Protein AF-A0A9E3BMY3-F1 (afdb_monomer_lite)

Radius of gyration: 20.59 Å; chains: 1; bounding box: 52×33×66 Å

Foldseek 3Di:
DDPPLPDPLQQAFEEEEEQWPLQSLQVVLVVLVCLQQQSHHQEYAYEYEFLAPPRPSNVVSVVVLVVLQVVLVVCVVVVRCVGGSNYHYHYLDDPDNYDYLQDDPVPQVAQFLCSSVPLVVCVVPPVVVNVVVCVVAPPCNRRDRCNNPQAQPLVSLLVSLLCCLVDPSQLVSLVVCVVPPNRYAYEYEAECRGRRRVNNVLNVQCCQQAFHPDDVVGDTRHHDDPVRYYYHYDADPDADDDDPDDDDDPDDDDHSVVSVVVVVVSPD

Structure (mmCIF, N/CA/C/O backbone):
data_AF-A0A9E3BMY3-F1
#
_entry.id   AF-A0A9E3BMY3-F1
#
loop_
_atom_site.group_PDB
_atom_site.id
_atom_site.type_symbol
_atom_site.label_atom_id
_atom_site.label_alt_id
_atom_site.label_comp_id
_atom_site.label_asym_id
_atom_site.label_entity_id
_atom_site.label_seq_id
_atom_site.pdbx_PDB_ins_code
_atom_site.Cartn_x
_atom_site.Cartn_y
_atom_site.Cartn_z
_atom_site.occupancy
_atom_site.B_iso_or_equiv
_atom_site.auth_seq_id
_atom_site.auth_comp_id
_atom_site.auth_asym_id
_atom_site.auth_atom_id
_atom_site.pdbx_PDB_model_num
ATOM 1 N N . MET A 1 1 ? -20.830 -14.102 1.713 1.00 40.50 1 MET A N 1
ATOM 2 C CA . MET A 1 1 ? -21.107 -14.049 3.166 1.00 40.50 1 MET A CA 1
ATOM 3 C C . MET A 1 1 ? -21.128 -12.589 3.583 1.00 40.50 1 MET A C 1
ATOM 5 O O . MET A 1 1 ? -20.107 -11.930 3.442 1.00 40.50 1 MET A O 1
ATOM 9 N N . SER A 1 2 ? -22.279 -12.063 4.006 1.00 43.16 2 SER A N 1
ATOM 10 C CA . SER A 1 2 ? -22.363 -10.709 4.568 1.00 43.16 2 SER A CA 1
ATOM 11 C C . SER A 1 2 ? -21.715 -10.730 5.952 1.00 43.16 2 SER A C 1
ATOM 13 O O . SER A 1 2 ? -22.184 -11.442 6.839 1.00 43.16 2 SER A O 1
ATOM 15 N N . ALA A 1 3 ? -20.588 -10.037 6.120 1.00 60.25 3 ALA A N 1
ATOM 16 C CA . ALA A 1 3 ? -19.964 -9.895 7.426 1.00 60.25 3 ALA A CA 1
ATOM 17 C C . ALA A 1 3 ? -20.814 -8.933 8.263 1.00 60.25 3 ALA A C 1
ATOM 19 O O . ALA A 1 3 ? -21.024 -7.786 7.872 1.00 60.25 3 ALA A O 1
ATOM 20 N N . ASN A 1 4 ? -21.305 -9.391 9.415 1.00 71.38 4 ASN A N 1
ATOM 21 C CA . ASN A 1 4 ? -21.992 -8.518 10.357 1.00 71.38 4 ASN A CA 1
ATOM 22 C C . ASN A 1 4 ? -20.964 -7.546 10.967 1.00 71.38 4 ASN A C 1
ATOM 24 O O . ASN A 1 4 ? -20.245 -7.902 11.903 1.00 71.38 4 ASN A O 1
ATOM 28 N N . LEU A 1 5 ? -20.900 -6.324 10.429 1.00 67.75 5 LEU A N 1
ATOM 29 C CA . LEU A 1 5 ? -20.005 -5.242 10.873 1.00 67.75 5 LEU A CA 1
ATOM 30 C C . LEU A 1 5 ? -20.266 -4.800 12.325 1.00 67.75 5 LEU A C 1
ATOM 32 O O . LEU A 1 5 ? -19.460 -4.092 12.925 1.00 67.75 5 LEU A O 1
ATOM 36 N N . LEU A 1 6 ? -21.393 -5.216 12.908 1.00 69.56 6 LEU A N 1
ATOM 37 C CA . LEU A 1 6 ? -21.738 -4.953 14.302 1.00 69.56 6 LEU A CA 1
ATOM 38 C C . LEU A 1 6 ? -21.412 -6.134 15.226 1.00 69.56 6 LEU A C 1
ATOM 40 O O . LEU A 1 6 ? -21.564 -5.997 16.438 1.00 69.56 6 LEU A O 1
ATOM 44 N N . SER A 1 7 ? -20.953 -7.272 14.692 1.00 74.56 7 SER A N 1
ATOM 45 C CA . SER A 1 7 ? -20.548 -8.412 15.521 1.00 74.56 7 SER A CA 1
ATOM 46 C C . SER A 1 7 ? -19.380 -8.050 16.442 1.00 74.56 7 SER A C 1
ATOM 48 O O . SER A 1 7 ? -18.470 -7.310 16.061 1.00 74.56 7 SER A O 1
ATOM 50 N N . ALA A 1 8 ? -19.395 -8.606 17.656 1.00 69.75 8 ALA A N 1
ATOM 51 C CA . ALA A 1 8 ? -18.319 -8.421 18.629 1.00 69.75 8 ALA A CA 1
ATOM 52 C C . ALA A 1 8 ? -16.961 -8.871 18.065 1.00 69.75 8 ALA A C 1
ATOM 54 O O . ALA A 1 8 ? -15.959 -8.199 18.280 1.00 69.75 8 ALA A O 1
ATOM 55 N N . ASP A 1 9 ? -16.960 -9.943 17.267 1.00 74.94 9 ASP A N 1
ATOM 56 C CA . ASP A 1 9 ? -15.768 -10.454 16.592 1.00 74.94 9 ASP A CA 1
ATOM 57 C C . ASP A 1 9 ? -15.179 -9.427 15.610 1.00 74.94 9 ASP A C 1
ATOM 59 O O . ASP A 1 9 ? -13.997 -9.108 15.689 1.00 74.94 9 ASP A O 1
ATOM 63 N N . TYR A 1 10 ? -15.994 -8.813 14.738 1.00 73.38 10 TYR A N 1
ATOM 64 C CA . TYR A 1 10 ? -15.509 -7.766 13.825 1.00 73.38 10 TYR A CA 1
ATOM 65 C C . TYR A 1 10 ? -14.930 -6.559 14.575 1.00 73.38 10 TYR A C 1
ATOM 67 O O . TYR A 1 10 ? -13.905 -6.002 14.176 1.00 73.38 10 TYR A O 1
ATOM 75 N N . ARG A 1 11 ? -15.551 -6.188 15.699 1.00 74.94 11 ARG A N 1
ATOM 76 C CA . ARG A 1 11 ? -15.110 -5.079 16.555 1.00 74.94 11 ARG A CA 1
ATOM 77 C C . ARG A 1 11 ? -13.798 -5.336 17.296 1.00 74.94 11 ARG A C 1
ATOM 79 O O . ARG A 1 11 ? -13.314 -4.404 17.924 1.00 74.94 11 ARG A O 1
ATOM 86 N N . GLN A 1 12 ? -13.226 -6.536 17.210 1.00 81.25 12 GLN A N 1
ATOM 87 C CA . GLN A 1 12 ? -11.910 -6.881 17.763 1.00 81.25 12 GLN A CA 1
ATOM 88 C C . GLN A 1 12 ? -10.845 -7.114 16.679 1.00 81.25 12 GLN A C 1
ATOM 90 O O . GLN A 1 12 ? -9.701 -7.438 16.990 1.00 81.25 12 GLN A O 1
ATOM 95 N N . ARG A 1 13 ? -11.195 -6.951 15.396 1.00 88.00 13 ARG A N 1
ATOM 96 C CA . ARG A 1 13 ? -10.275 -7.202 14.280 1.00 88.00 13 ARG A CA 1
ATOM 97 C C . ARG A 1 13 ? -9.324 -6.042 14.020 1.00 88.00 13 ARG A C 1
ATOM 99 O O . ARG A 1 13 ? -9.659 -4.881 14.253 1.00 88.00 13 ARG A O 1
ATOM 106 N N . THR A 1 14 ? -8.189 -6.382 13.419 1.00 92.94 14 THR A N 1
ATOM 107 C CA . THR A 1 14 ? -7.252 -5.430 12.820 1.00 92.94 14 THR A CA 1
ATOM 108 C C . THR A 1 14 ? -7.369 -5.504 11.303 1.00 92.94 14 THR A C 1
ATOM 110 O O . THR A 1 14 ? -7.261 -6.576 10.707 1.00 92.94 14 THR A O 1
ATOM 113 N N . LEU A 1 15 ? -7.572 -4.363 10.655 1.00 94.81 15 LEU A N 1
ATOM 114 C CA . LEU A 1 15 ? -7.504 -4.239 9.204 1.00 94.81 15 LEU A CA 1
ATOM 115 C C . LEU A 1 15 ? -6.187 -3.572 8.831 1.00 94.81 15 LEU A C 1
ATOM 117 O O . LEU A 1 15 ? -5.939 -2.440 9.228 1.00 94.81 15 LEU A O 1
ATOM 121 N N . VAL A 1 16 ? -5.365 -4.247 8.040 1.00 96.25 16 VAL A N 1
ATOM 122 C CA . VAL A 1 16 ? -4.223 -3.626 7.371 1.00 96.25 16 VAL A CA 1
ATOM 123 C C . VAL A 1 16 ? -4.674 -3.223 5.974 1.00 96.25 16 VAL A C 1
ATOM 125 O O . VAL A 1 16 ? -4.926 -4.080 5.126 1.00 96.25 16 VAL A O 1
ATOM 128 N N . TYR A 1 17 ? -4.808 -1.923 5.745 1.00 97.50 17 TYR A N 1
ATOM 129 C CA . TYR A 1 17 ? -5.240 -1.355 4.477 1.00 97.50 17 TYR A CA 1
ATOM 130 C C . TYR A 1 17 ? -4.035 -0.872 3.668 1.00 97.50 17 TYR A C 1
ATOM 132 O O . TYR A 1 17 ? -3.324 0.042 4.088 1.00 97.50 17 TYR A O 1
ATOM 140 N N . LEU A 1 18 ? -3.823 -1.475 2.500 1.00 97.50 18 LEU A N 1
ATOM 141 C CA . LEU A 1 18 ? -2.758 -1.116 1.567 1.00 97.50 18 LEU A CA 1
ATOM 142 C C . LEU A 1 18 ? -3.344 -0.243 0.452 1.00 97.50 18 LEU A C 1
ATOM 144 O O . LEU A 1 18 ? -4.021 -0.734 -0.455 1.00 97.50 18 LEU A O 1
ATOM 148 N N . ALA A 1 19 ? -3.103 1.062 0.532 1.00 97.06 19 ALA A N 1
ATOM 149 C CA . ALA A 1 19 ? -3.550 2.039 -0.449 1.00 97.06 19 ALA A CA 1
ATOM 150 C C . ALA A 1 19 ? -2.531 2.127 -1.594 1.00 97.06 19 ALA A C 1
ATOM 152 O O . ALA A 1 19 ? -1.474 2.738 -1.451 1.00 97.06 19 ALA A O 1
ATOM 153 N N . LEU A 1 20 ? -2.841 1.505 -2.730 1.00 95.50 20 LEU A N 1
ATOM 154 C CA . LEU A 1 20 ? -1.925 1.369 -3.859 1.00 95.50 20 LEU A CA 1
ATOM 155 C C . LEU A 1 20 ? -2.145 2.495 -4.878 1.00 95.50 20 LEU A C 1
ATOM 157 O O . LEU A 1 20 ? -3.127 2.516 -5.633 1.00 95.50 20 LEU A O 1
ATOM 161 N N . GLY A 1 21 ? -1.207 3.439 -4.892 1.00 93.12 21 GLY A N 1
ATOM 162 C CA . GLY A 1 21 ? -1.241 4.654 -5.692 1.00 93.12 21 GLY A CA 1
ATOM 163 C C . GLY A 1 21 ? -2.373 5.619 -5.321 1.00 93.12 21 GLY A C 1
ATOM 164 O O . GLY A 1 21 ? -3.179 5.383 -4.415 1.00 93.12 21 GLY A O 1
ATOM 165 N N . GLY A 1 22 ? -2.510 6.688 -6.109 1.00 92.56 22 GLY A N 1
ATOM 166 C CA . GLY A 1 22 ? -3.550 7.705 -5.897 1.00 92.56 22 GLY A CA 1
ATOM 167 C C . GLY A 1 22 ? -4.993 7.176 -5.858 1.00 92.56 22 GLY A C 1
ATOM 168 O O . GLY A 1 22 ? -5.820 7.699 -5.116 1.00 92.56 22 GLY A O 1
ATOM 169 N N . SER A 1 23 ? -5.318 6.123 -6.616 1.00 92.69 23 SER A N 1
ATOM 170 C CA . SER A 1 23 ? -6.645 5.489 -6.574 1.00 92.69 23 SER A CA 1
ATOM 171 C C . SER A 1 23 ? -6.915 4.797 -5.235 1.00 92.69 23 SER A C 1
ATOM 173 O O . SER A 1 23 ? -7.993 4.978 -4.670 1.00 92.69 23 SER A O 1
ATOM 175 N N . GLY A 1 24 ? -5.938 4.053 -4.708 1.00 95.00 24 GLY A N 1
ATOM 176 C CA . GLY A 1 24 ? -6.037 3.436 -3.386 1.00 95.00 24 GLY A CA 1
ATOM 177 C C . GLY A 1 24 ? -6.150 4.471 -2.269 1.00 95.00 24 GLY A C 1
ATOM 178 O O . GLY A 1 24 ? -6.962 4.303 -1.357 1.00 95.00 24 GLY A O 1
ATOM 179 N N . ALA A 1 25 ? -5.397 5.572 -2.382 1.00 95.38 25 ALA A N 1
ATOM 180 C CA . ALA A 1 25 ? -5.456 6.697 -1.448 1.00 95.38 25 ALA A CA 1
ATOM 181 C C . ALA A 1 25 ? -6.846 7.359 -1.426 1.00 95.38 25 ALA A C 1
ATOM 183 O O . ALA A 1 25 ? -7.393 7.605 -0.355 1.00 95.38 25 ALA A O 1
ATOM 184 N N . ARG A 1 26 ? -7.475 7.575 -2.591 1.00 94.62 26 ARG A N 1
ATOM 185 C CA . ARG A 1 26 ? -8.856 8.097 -2.666 1.00 94.62 26 ARG A CA 1
ATOM 186 C C . ARG A 1 26 ? -9.880 7.156 -2.031 1.00 94.62 26 ARG A C 1
ATOM 188 O O . ARG A 1 26 ? -10.836 7.627 -1.427 1.00 94.62 26 ARG A O 1
ATOM 195 N N . ALA A 1 27 ? -9.687 5.843 -2.158 1.00 95.00 27 ALA A N 1
ATOM 196 C CA . ALA A 1 27 ? -10.588 4.847 -1.579 1.00 95.00 27 ALA A CA 1
ATOM 197 C C . ALA A 1 27 ? -10.488 4.747 -0.042 1.00 95.00 27 ALA A C 1
ATOM 199 O O . ALA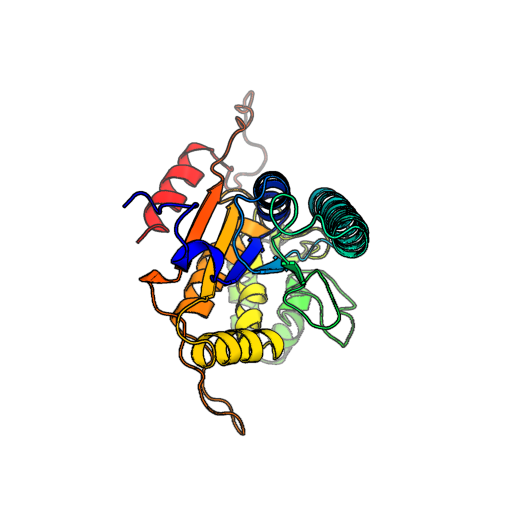 A 1 27 ? -11.412 4.248 0.597 1.00 95.00 27 ALA A O 1
ATOM 200 N N . LEU A 1 28 ? -9.412 5.258 0.567 1.00 96.56 28 LEU A N 1
ATOM 201 C CA . LEU A 1 28 ? -9.247 5.266 2.023 1.00 96.56 28 LEU A CA 1
ATOM 202 C C . LEU A 1 28 ? -10.123 6.324 2.720 1.00 96.56 28 LEU A C 1
ATOM 204 O O . LEU A 1 28 ? -10.589 6.092 3.829 1.00 96.56 28 LEU A O 1
ATOM 208 N N . GLU A 1 29 ? -10.405 7.461 2.083 1.00 95.69 29 GLU A N 1
ATOM 209 C CA . GLU A 1 29 ? -11.251 8.517 2.662 1.00 95.69 29 GLU A CA 1
ATOM 210 C C . GLU A 1 29 ? -12.662 8.031 3.071 1.00 95.69 29 GLU A C 1
ATOM 212 O O . GLU A 1 29 ? -13.030 8.204 4.235 1.00 95.69 29 GLU A O 1
ATOM 217 N N . PRO A 1 30 ? -13.454 7.354 2.211 1.00 95.56 30 PRO A N 1
ATOM 218 C CA . PRO A 1 30 ? -14.745 6.806 2.635 1.00 95.56 30 PRO A CA 1
ATOM 219 C C . PRO A 1 30 ? -14.612 5.720 3.714 1.00 95.56 30 PRO A C 1
ATOM 221 O O . PRO A 1 30 ? -15.488 5.616 4.572 1.00 95.56 30 PRO A O 1
ATOM 224 N N . LEU A 1 31 ? -13.518 4.948 3.731 1.00 96.00 31 LEU A N 1
ATOM 225 C CA . LEU A 1 31 ? -13.249 3.998 4.816 1.00 96.00 31 LEU A CA 1
ATOM 226 C C . LEU A 1 31 ? -13.052 4.725 6.156 1.00 96.00 31 LEU A C 1
ATOM 228 O O . LEU A 1 31 ? -13.610 4.298 7.164 1.00 96.00 31 LEU A O 1
ATOM 232 N N . LEU A 1 32 ? -12.329 5.848 6.174 1.00 97.31 32 LEU A N 1
ATOM 233 C CA . LEU A 1 32 ? -12.164 6.667 7.380 1.00 97.31 32 LEU A CA 1
ATOM 234 C C . LEU A 1 32 ? -13.491 7.264 7.857 1.00 97.31 32 LEU A C 1
ATOM 236 O O . LEU A 1 32 ? -13.737 7.293 9.061 1.00 97.31 32 LEU A O 1
ATOM 240 N N . HIS A 1 33 ? -14.383 7.662 6.946 1.00 96.56 33 HIS A N 1
ATOM 241 C CA . HIS A 1 33 ? -15.735 8.084 7.322 1.00 96.56 33 HIS A CA 1
ATOM 242 C C . HIS A 1 33 ? -16.539 6.945 7.968 1.00 96.56 33 HIS A C 1
ATOM 244 O O . HIS A 1 33 ? -17.197 7.163 8.983 1.00 96.56 33 HIS A O 1
ATOM 250 N N . LEU A 1 34 ? -16.445 5.712 7.457 1.00 95.25 34 LEU A N 1
ATOM 251 C CA . LEU A 1 34 ? -17.068 4.548 8.103 1.00 95.25 34 LEU A CA 1
ATOM 252 C C . LEU A 1 34 ? -16.467 4.273 9.490 1.00 95.25 34 LEU A C 1
ATOM 254 O O . LEU A 1 34 ? -17.204 3.985 10.435 1.00 95.25 34 LEU A O 1
ATOM 258 N N . CYS A 1 35 ? -15.149 4.407 9.647 1.00 95.38 35 CYS A N 1
ATOM 259 C CA . CYS A 1 35 ? -14.488 4.326 10.952 1.00 95.38 35 CYS A CA 1
ATOM 260 C C . CYS A 1 35 ? -15.002 5.406 11.918 1.00 95.38 35 CYS A C 1
ATOM 262 O O . CYS A 1 35 ? -15.309 5.101 13.072 1.00 95.38 35 CYS A O 1
ATOM 264 N N . ALA A 1 36 ? -15.178 6.641 11.439 1.00 95.75 36 ALA A N 1
ATOM 265 C CA . ALA A 1 36 ? -15.694 7.759 12.229 1.00 95.75 36 ALA A CA 1
ATOM 266 C C . ALA A 1 36 ? -17.132 7.504 12.698 1.00 95.75 36 ALA A C 1
ATOM 268 O O . ALA A 1 36 ? -17.462 7.785 13.848 1.00 95.75 36 ALA A O 1
ATOM 269 N N . LEU A 1 37 ? -17.953 6.866 11.859 1.00 94.00 37 LEU A N 1
ATOM 270 C CA . LEU A 1 37 ? -19.306 6.416 12.201 1.00 94.00 37 LEU A CA 1
ATOM 271 C C . LEU A 1 37 ? -19.344 5.235 13.188 1.00 94.00 37 LEU A C 1
ATOM 273 O O . LEU A 1 37 ? -20.425 4.781 13.556 1.00 94.00 37 LEU A O 1
ATOM 277 N N . GLY A 1 38 ? -18.193 4.701 13.605 1.00 91.06 38 GLY A N 1
ATOM 278 C CA . GLY A 1 38 ? -18.145 3.512 14.450 1.00 91.06 38 GLY A CA 1
ATOM 279 C C . GLY A 1 38 ? -18.515 2.239 13.687 1.00 91.06 38 GLY A C 1
ATOM 280 O O . GLY A 1 38 ? -19.039 1.289 14.264 1.00 91.06 38 GLY A O 1
ATOM 281 N N . LEU A 1 39 ? -18.270 2.178 12.382 1.00 91.75 39 LEU A N 1
ATOM 282 C CA . LEU A 1 39 ? -18.468 0.970 11.571 1.00 91.75 39 LEU A CA 1
ATOM 283 C C . LEU A 1 39 ? -17.145 0.290 11.203 1.00 91.75 39 LEU A C 1
ATOM 285 O O . LEU A 1 39 ? -17.155 -0.745 10.546 1.00 91.75 39 LEU A O 1
ATOM 289 N N . GLY A 1 40 ? -16.019 0.855 11.642 1.00 91.62 40 GLY A N 1
ATOM 290 C CA . GLY A 1 40 ? -14.689 0.322 11.385 1.00 91.62 40 GLY A CA 1
ATOM 291 C C . GLY A 1 40 ? -14.265 -0.816 12.326 1.00 91.62 40 GLY A C 1
ATOM 292 O O . GLY A 1 40 ? -14.962 -1.131 13.301 1.00 91.62 40 GLY A O 1
ATOM 293 N N . PRO A 1 41 ? -13.102 -1.427 12.051 1.00 92.56 41 PRO A N 1
ATOM 294 C CA . PRO A 1 41 ? -12.475 -2.442 12.905 1.00 92.56 41 PRO A CA 1
ATOM 295 C C . PRO A 1 41 ? -12.054 -1.861 14.269 1.00 92.56 41 PRO A C 1
ATOM 297 O O . PRO A 1 41 ? -12.223 -0.665 14.522 1.00 92.56 41 PRO A O 1
ATOM 300 N N . ALA A 1 42 ? -11.479 -2.688 15.150 1.00 91.75 42 ALA A N 1
ATOM 301 C CA . ALA A 1 42 ? -10.819 -2.186 16.361 1.00 91.75 42 ALA A CA 1
ATOM 302 C C . ALA A 1 42 ? -9.661 -1.260 15.982 1.00 91.75 42 ALA A C 1
ATOM 304 O O . ALA A 1 42 ? -9.567 -0.130 16.459 1.00 91.75 42 ALA A O 1
ATOM 305 N N . GLN A 1 43 ? -8.829 -1.745 15.058 1.00 93.50 43 GLN A N 1
ATOM 306 C CA . GLN A 1 43 ? -7.647 -1.055 14.580 1.00 93.50 43 GLN A CA 1
ATOM 307 C C . GLN A 1 43 ? -7.582 -1.096 13.051 1.00 93.50 43 GLN A C 1
ATOM 309 O O . GLN A 1 43 ? -7.784 -2.139 12.425 1.00 93.50 43 GLN A O 1
ATOM 314 N N . LEU A 1 44 ? -7.280 0.046 12.448 1.00 96.12 44 LEU A N 1
ATOM 315 C CA . LEU A 1 44 ? -6.980 0.218 11.035 1.00 96.12 44 LEU A CA 1
ATOM 316 C C . LEU A 1 44 ? -5.518 0.653 10.904 1.00 96.12 44 LEU A C 1
ATOM 318 O O . LEU A 1 44 ? -5.150 1.753 11.309 1.00 96.12 44 LEU A O 1
ATOM 322 N N . ARG A 1 45 ? -4.688 -0.206 10.320 1.00 96.00 45 ARG A N 1
ATOM 323 C CA . ARG A 1 45 ? -3.288 0.083 10.003 1.00 96.00 45 ARG A CA 1
ATOM 324 C C . ARG A 1 45 ? -3.193 0.460 8.537 1.00 96.00 45 ARG A C 1
ATOM 326 O O . ARG A 1 45 ? -3.585 -0.332 7.683 1.00 96.00 45 ARG A O 1
ATOM 333 N N . VAL A 1 46 ? -2.701 1.652 8.239 1.00 97.38 46 VAL A N 1
ATOM 334 C CA . VAL A 1 46 ? -2.676 2.187 6.876 1.00 97.38 46 VAL A CA 1
ATOM 335 C C . VAL A 1 46 ? -1.258 2.158 6.326 1.00 97.38 46 VAL A C 1
ATOM 337 O O . VAL A 1 46 ? -0.345 2.705 6.935 1.00 97.38 46 VAL A O 1
ATOM 340 N N . LEU A 1 47 ? -1.090 1.560 5.149 1.00 96.38 47 LEU A N 1
ATOM 341 C CA . LEU A 1 47 ? 0.122 1.671 4.345 1.00 96.38 47 LEU A CA 1
ATOM 342 C C . LEU A 1 47 ? -0.221 2.369 3.033 1.00 96.38 47 LEU A C 1
ATOM 344 O O . LEU A 1 47 ? -0.962 1.813 2.218 1.00 96.38 47 LEU A O 1
ATOM 348 N N . LEU A 1 48 ? 0.315 3.568 2.816 1.00 96.06 48 LEU A N 1
ATOM 349 C CA . LEU A 1 48 ? 0.252 4.210 1.506 1.00 96.06 48 LEU A CA 1
ATOM 350 C C . LEU A 1 48 ? 1.444 3.737 0.672 1.00 96.06 48 LEU A C 1
ATOM 352 O O . LEU A 1 48 ? 2.574 3.737 1.152 1.00 96.06 48 LEU A O 1
ATOM 356 N N . VAL A 1 49 ? 1.190 3.323 -0.566 1.00 94.75 49 VAL A N 1
ATOM 357 C CA . VAL A 1 49 ? 2.222 2.867 -1.502 1.00 94.75 49 VAL A CA 1
ATOM 358 C C . VAL A 1 49 ? 2.165 3.742 -2.741 1.00 94.75 49 VAL A C 1
ATOM 360 O O . VAL A 1 49 ? 1.266 3.580 -3.570 1.00 94.75 49 VAL A O 1
ATOM 363 N N . ASP A 1 50 ? 3.105 4.673 -2.872 1.00 92.00 50 ASP A N 1
ATOM 364 C CA . ASP A 1 50 ? 3.205 5.527 -4.053 1.00 92.00 50 ASP A CA 1
ATOM 365 C C . ASP A 1 50 ? 4.659 5.973 -4.292 1.00 92.00 50 ASP A C 1
ATOM 367 O O . ASP A 1 50 ? 5.287 6.485 -3.366 1.00 92.00 50 ASP A O 1
ATOM 371 N N . PRO A 1 51 ? 5.216 5.781 -5.502 1.00 86.81 51 PRO A N 1
ATOM 372 C CA . PRO A 1 51 ? 6.473 6.415 -5.889 1.00 86.81 51 PRO A CA 1
ATOM 373 C C . PRO A 1 51 ? 6.366 7.945 -6.016 1.00 86.81 51 PRO A C 1
ATOM 375 O O . PRO A 1 51 ? 7.370 8.632 -5.848 1.00 86.81 51 PRO A O 1
ATOM 378 N N . ASP A 1 52 ? 5.173 8.482 -6.304 1.00 84.75 52 ASP A N 1
ATOM 379 C CA . ASP A 1 52 ? 4.945 9.913 -6.514 1.00 84.75 52 ASP A CA 1
ATOM 380 C C . ASP A 1 52 ? 4.708 10.651 -5.189 1.00 84.75 52 ASP A C 1
ATOM 382 O O . ASP A 1 52 ? 3.607 10.651 -4.628 1.00 84.75 52 ASP A O 1
ATOM 386 N N . GLN A 1 53 ? 5.755 11.326 -4.709 1.00 74.88 53 GLN A N 1
ATOM 387 C CA . GLN A 1 53 ? 5.719 12.148 -3.492 1.00 74.88 53 GLN A CA 1
ATOM 388 C C . GLN A 1 53 ? 4.833 13.399 -3.640 1.00 74.88 53 GLN A C 1
ATOM 390 O O . GLN A 1 53 ? 4.366 13.952 -2.644 1.00 74.88 53 GLN A O 1
ATOM 395 N N . GLY A 1 54 ? 4.578 13.843 -4.874 1.00 81.62 54 GLY A N 1
ATOM 396 C CA . GLY A 1 54 ? 3.720 14.981 -5.203 1.00 81.62 54 GLY A CA 1
ATOM 397 C C . GLY A 1 54 ? 2.247 14.613 -5.395 1.00 81.62 54 GLY A C 1
ATOM 398 O O . GLY A 1 54 ? 1.439 15.473 -5.760 1.00 81.62 54 GLY A O 1
ATOM 399 N N . ASN A 1 55 ? 1.862 13.354 -5.161 1.00 87.00 55 ASN A N 1
ATOM 400 C CA . ASN A 1 55 ? 0.508 12.899 -5.431 1.00 87.00 55 ASN A CA 1
ATOM 401 C C . ASN A 1 55 ? -0.525 13.583 -4.516 1.00 87.00 55 ASN A C 1
ATOM 403 O O . ASN A 1 55 ? -0.689 13.246 -3.341 1.00 87.00 55 ASN A O 1
ATOM 407 N N . ALA A 1 56 ? -1.332 14.473 -5.100 1.00 91.81 56 ALA A N 1
ATOM 408 C CA . ALA A 1 56 ? -2.361 15.225 -4.385 1.00 91.81 56 ALA A CA 1
ATOM 409 C C . ALA A 1 56 ? -3.388 14.342 -3.646 1.00 91.81 56 ALA A C 1
ATOM 411 O O . ALA A 1 56 ? -3.950 14.767 -2.634 1.00 91.81 56 ALA A O 1
ATOM 412 N N . ALA A 1 57 ? -3.651 13.116 -4.118 1.00 92.62 57 ALA A N 1
ATOM 413 C CA . ALA A 1 57 ? -4.531 12.180 -3.418 1.00 92.62 57 ALA A CA 1
ATOM 414 C C . ALA A 1 57 ? -3.894 11.647 -2.126 1.00 92.62 57 ALA A C 1
ATOM 416 O O . ALA A 1 57 ? -4.585 11.542 -1.112 1.00 92.62 57 ALA A O 1
ATOM 417 N N . VAL A 1 58 ? -2.588 11.362 -2.151 1.00 92.94 58 VAL A N 1
ATOM 418 C CA . VAL A 1 58 ? -1.808 10.942 -0.977 1.00 92.94 58 VAL A CA 1
ATOM 419 C C . VAL A 1 58 ? -1.741 12.088 0.035 1.00 92.94 58 VAL A C 1
ATOM 421 O O . VAL A 1 58 ? -2.082 11.896 1.202 1.00 92.94 58 VAL A O 1
ATOM 424 N N . THR A 1 59 ? -1.431 13.309 -0.412 1.00 94.38 59 THR A N 1
ATOM 425 C CA . THR A 1 59 ? -1.434 14.504 0.452 1.00 94.38 59 THR A CA 1
ATOM 426 C C . THR A 1 59 ? -2.808 14.755 1.074 1.00 94.38 59 THR A C 1
ATOM 428 O O . THR A 1 59 ? -2.921 15.043 2.267 1.00 94.38 59 THR A O 1
ATOM 431 N N . ARG A 1 60 ? -3.882 14.649 0.278 1.00 95.62 60 ARG A N 1
ATOM 432 C CA . ARG A 1 60 ? -5.255 14.838 0.762 1.00 95.62 60 ARG A CA 1
ATOM 433 C C . ARG A 1 60 ? -5.606 13.815 1.834 1.00 95.62 60 ARG A C 1
ATOM 435 O O . ARG A 1 60 ? -6.070 14.223 2.895 1.00 95.62 60 ARG A O 1
ATOM 442 N N . VAL A 1 61 ? -5.387 12.524 1.584 1.00 96.38 61 VAL A N 1
ATOM 443 C CA . VAL A 1 61 ? -5.757 11.495 2.563 1.00 96.38 61 VAL A CA 1
ATOM 444 C C . VAL A 1 61 ? -4.883 11.552 3.814 1.00 96.38 61 VAL A C 1
ATOM 446 O O . VAL A 1 61 ? -5.382 11.290 4.903 1.00 96.38 61 VAL A O 1
ATOM 449 N N . GLY A 1 62 ? -3.625 11.991 3.688 1.00 95.69 62 GLY A N 1
ATOM 450 C CA . GLY A 1 62 ? -2.768 12.303 4.831 1.00 95.69 62 GLY A CA 1
ATOM 451 C C . GLY A 1 62 ? -3.423 13.309 5.779 1.00 95.69 62 GLY A C 1
ATOM 452 O O . GLY A 1 62 ? -3.575 13.020 6.961 1.00 95.69 62 GLY A O 1
ATOM 453 N N . ARG A 1 63 ? -3.934 14.429 5.249 1.00 96.75 63 ARG A N 1
ATOM 454 C CA . ARG A 1 63 ? -4.668 15.417 6.061 1.00 96.75 63 ARG A CA 1
ATOM 455 C C . ARG A 1 63 ? -5.920 14.831 6.715 1.00 96.75 63 ARG A C 1
ATOM 457 O O . ARG A 1 63 ? -6.202 15.155 7.863 1.00 96.75 63 ARG A O 1
ATOM 464 N N . VAL A 1 64 ? -6.666 13.978 6.008 1.00 97.19 64 VAL A N 1
ATOM 465 C CA . VAL A 1 64 ? -7.867 13.324 6.564 1.00 97.19 64 VAL A CA 1
ATOM 466 C C . VAL A 1 64 ? -7.499 12.369 7.706 1.00 97.19 64 VAL A C 1
ATOM 468 O O . VAL A 1 64 ? -8.195 12.338 8.718 1.00 97.19 64 VAL A O 1
ATOM 471 N N . LEU A 1 65 ? -6.394 11.625 7.587 1.00 97.31 65 LEU A N 1
ATOM 472 C CA . LEU A 1 65 ? -5.873 10.775 8.664 1.00 97.31 65 LEU A CA 1
ATOM 473 C C . LEU A 1 65 ? -5.515 11.597 9.905 1.00 97.31 65 LEU A C 1
ATOM 475 O O . LEU A 1 65 ? -5.910 11.230 11.011 1.00 97.31 65 LEU A O 1
ATOM 479 N N . ASP A 1 66 ? -4.820 12.721 9.720 1.00 97.44 66 ASP A N 1
ATOM 480 C CA . ASP A 1 66 ? -4.429 13.610 10.819 1.00 97.44 66 ASP A CA 1
ATOM 481 C C . ASP A 1 66 ? -5.663 14.203 11.515 1.00 97.44 66 ASP A C 1
ATOM 483 O O . ASP A 1 66 ? -5.770 14.181 12.742 1.00 97.44 66 ASP A O 1
ATOM 487 N N . GLN A 1 67 ? -6.651 14.645 10.733 1.00 97.75 67 GLN A N 1
ATOM 488 C CA . GLN A 1 67 ? -7.932 15.130 11.249 1.00 97.75 67 GLN A CA 1
ATOM 489 C C . GLN A 1 67 ? -8.696 14.046 12.015 1.00 97.75 67 GLN A C 1
ATOM 491 O O . GLN A 1 67 ? -9.210 14.315 13.100 1.00 97.75 67 GLN A O 1
ATOM 496 N N . TYR A 1 68 ? -8.747 12.820 11.488 1.00 97.69 68 TYR A N 1
ATOM 497 C CA . TYR A 1 68 ? -9.389 11.689 12.155 1.00 97.69 68 TYR A CA 1
ATOM 498 C C . TYR A 1 68 ? -8.737 11.400 13.511 1.00 97.69 68 TYR A C 1
ATOM 500 O O . TYR A 1 68 ? -9.437 11.281 14.518 1.00 97.69 68 TYR A O 1
ATOM 508 N N . ARG A 1 69 ? -7.400 11.309 13.553 1.00 96.62 69 ARG A N 1
ATOM 509 C CA . ARG A 1 69 ? -6.637 11.028 14.780 1.00 96.62 69 ARG A CA 1
ATOM 510 C C . ARG A 1 69 ? -6.862 12.116 15.827 1.00 96.62 69 ARG A C 1
ATOM 512 O O . ARG A 1 69 ? -7.218 11.795 16.957 1.00 96.62 69 ARG A O 1
ATOM 519 N N . ALA A 1 70 ? -6.772 13.382 15.425 1.00 97.06 70 ALA A N 1
ATOM 520 C CA . ALA A 1 70 ? -6.979 14.518 16.317 1.00 97.06 70 ALA A CA 1
ATOM 521 C C . ALA A 1 70 ? -8.434 14.641 16.815 1.00 97.06 70 ALA A C 1
ATOM 523 O O . ALA A 1 70 ? -8.679 15.154 17.908 1.00 97.06 70 ALA A O 1
ATOM 524 N N . ALA A 1 71 ? -9.423 14.215 16.024 1.00 95.75 71 ALA A N 1
ATOM 525 C CA . ALA A 1 71 ? -10.816 14.151 16.467 1.00 95.75 71 ALA A CA 1
ATOM 526 C C . ALA A 1 71 ? -11.029 13.013 17.475 1.00 95.75 71 ALA A C 1
ATOM 528 O O . ALA A 1 71 ? -11.648 13.219 18.518 1.00 95.75 71 ALA A O 1
ATOM 529 N N . ARG A 1 72 ? -10.477 11.827 17.188 1.00 95.62 72 ARG A N 1
ATOM 530 C CA . ARG A 1 72 ? -10.543 10.664 18.079 1.00 95.62 72 ARG A CA 1
ATOM 531 C C . ARG A 1 72 ? -9.904 10.945 19.436 1.00 95.62 72 ARG A C 1
ATOM 533 O O . ARG A 1 72 ? -10.492 10.578 20.443 1.00 95.62 72 ARG A O 1
ATOM 540 N N . GLU A 1 73 ? -8.733 11.576 19.458 1.00 94.88 73 GLU A N 1
ATOM 541 C CA . GLU A 1 73 ? -8.022 11.943 20.689 1.00 94.88 73 GLU A CA 1
ATOM 542 C C . GLU A 1 73 ? -8.884 12.845 21.580 1.00 94.88 73 GLU A C 1
ATOM 544 O O . GLU A 1 73 ? -9.210 12.468 22.700 1.00 94.88 73 GLU A O 1
ATOM 549 N N . ARG A 1 74 ? -9.412 13.948 21.033 1.00 94.75 74 ARG A N 1
ATOM 550 C CA . ARG A 1 74 ? -10.311 14.851 21.776 1.00 94.75 74 ARG A CA 1
ATOM 551 C C . ARG A 1 74 ? -11.574 14.160 22.292 1.00 94.75 74 ARG A C 1
ATOM 553 O O . ARG A 1 74 ? -12.054 14.471 23.378 1.00 94.75 74 ARG A O 1
ATOM 560 N N . LEU A 1 75 ? -12.142 13.241 21.509 1.00 92.56 75 LEU A N 1
ATOM 561 C CA . LEU A 1 75 ? -13.298 12.454 21.942 1.00 92.56 75 LEU A CA 1
ATOM 562 C C . LEU A 1 75 ? -12.928 11.440 23.028 1.00 92.56 75 LEU A C 1
ATOM 564 O O . LEU A 1 75 ? -13.760 11.158 23.886 1.00 92.56 75 LEU A O 1
ATOM 568 N N . ALA A 1 76 ? -11.718 10.882 22.997 1.00 89.88 76 ALA A N 1
ATOM 569 C CA . ALA A 1 76 ? -11.233 9.965 24.021 1.00 89.88 76 ALA A CA 1
ATOM 570 C C . ALA A 1 76 ? -11.015 10.698 25.349 1.00 89.88 76 ALA A C 1
ATOM 572 O O . ALA A 1 76 ? -11.488 10.212 26.374 1.00 89.88 76 ALA A O 1
ATOM 573 N N . ASP A 1 77 ? -10.428 11.897 25.310 1.00 91.31 77 ASP A N 1
ATOM 574 C CA . ASP A 1 77 ? -10.254 12.766 26.483 1.00 91.31 77 ASP A CA 1
ATOM 575 C C . ASP A 1 77 ? -11.598 13.151 27.120 1.00 91.31 77 ASP A C 1
ATOM 577 O O . ASP A 1 77 ? -11.720 13.255 28.338 1.00 91.31 77 ASP A O 1
ATOM 581 N N . ALA A 1 78 ? -12.639 13.302 26.297 1.00 90.00 78 ALA A N 1
ATOM 582 C CA . ALA A 1 78 ? -14.010 13.544 26.743 1.00 90.00 78 ALA A CA 1
ATOM 583 C C . ALA A 1 78 ? -14.781 12.264 27.144 1.00 90.00 78 ALA A C 1
ATOM 585 O O . ALA A 1 78 ? -15.962 12.345 27.483 1.00 90.00 78 ALA A O 1
ATOM 586 N N . GLY A 1 79 ? -14.168 11.077 27.065 1.00 85.69 79 GLY A N 1
ATOM 587 C CA . GLY A 1 79 ? -14.806 9.792 27.387 1.00 85.69 79 GLY A CA 1
ATOM 588 C C . GLY A 1 79 ? -15.842 9.294 26.364 1.00 85.69 79 GLY A C 1
ATOM 589 O O . GLY A 1 79 ? -16.626 8.397 26.669 1.00 85.69 79 GLY A O 1
ATOM 590 N N . ALA A 1 80 ? -15.863 9.849 25.148 1.00 82.62 80 ALA A N 1
ATOM 591 C CA . ALA A 1 80 ? -16.892 9.624 24.125 1.00 82.62 80 ALA A CA 1
ATOM 592 C C . ALA A 1 80 ? -16.437 8.784 22.910 1.00 82.62 80 ALA A C 1
ATOM 594 O O . ALA A 1 80 ? -17.250 8.472 22.038 1.00 82.62 80 ALA A O 1
ATOM 595 N N . ALA A 1 81 ? -15.167 8.371 22.837 1.00 75.94 81 ALA A N 1
ATOM 596 C CA . ALA A 1 81 ? -14.616 7.618 21.698 1.00 75.94 81 ALA A CA 1
ATOM 597 C C . ALA A 1 81 ? -15.019 6.124 21.638 1.00 75.94 81 ALA A C 1
ATOM 599 O O . ALA A 1 81 ? -14.419 5.347 20.902 1.00 75.94 81 ALA A O 1
ATOM 600 N N . SER A 1 82 ? -16.009 5.671 22.414 1.00 78.81 82 SER A N 1
ATOM 601 C CA . SER A 1 82 ? -16.436 4.260 22.455 1.00 78.81 82 SER A CA 1
ATOM 602 C C . SER A 1 82 ? -17.462 3.885 21.371 1.00 78.81 82 SER A C 1
ATOM 604 O O . SER A 1 82 ? -17.598 2.707 21.030 1.00 78.81 82 SER A O 1
ATOM 606 N N . SER A 1 83 ? -18.159 4.875 20.800 1.00 84.44 83 SER A N 1
ATOM 607 C CA . SER A 1 83 ? -19.144 4.696 19.722 1.00 84.44 83 SER A CA 1
ATOM 608 C C . SER A 1 83 ? -18.608 5.236 18.393 1.00 84.44 83 SER A C 1
ATOM 610 O O . SER A 1 83 ? -18.115 4.466 17.562 1.00 84.44 83 SER A O 1
ATOM 612 N N . PHE A 1 84 ? -18.645 6.559 18.220 1.00 90.88 84 PHE A N 1
ATOM 613 C CA . PHE A 1 84 ? -18.043 7.257 17.089 1.00 90.88 84 PHE A CA 1
ATOM 614 C C . PHE A 1 84 ? -16.530 7.351 17.267 1.00 90.88 84 PHE A C 1
ATOM 616 O O . PHE A 1 84 ? -16.035 7.416 18.390 1.00 90.88 84 PHE A O 1
ATOM 623 N N . PHE A 1 85 ? -15.794 7.345 16.155 1.00 94.31 85 PHE A N 1
ATOM 624 C CA . PHE A 1 85 ? -14.327 7.398 16.135 1.00 94.31 85 PHE A CA 1
ATOM 625 C C . PHE A 1 85 ? -13.637 6.303 16.971 1.00 94.31 85 PHE A C 1
ATOM 627 O O . PHE A 1 85 ? -12.467 6.437 17.326 1.00 94.31 85 PHE A O 1
ATOM 634 N N . ARG A 1 86 ? -14.317 5.182 17.256 1.00 92.12 86 ARG A N 1
ATOM 635 C CA . ARG A 1 86 ? -13.739 4.115 18.088 1.00 92.12 86 ARG A CA 1
ATOM 636 C C . ARG A 1 86 ? -12.503 3.465 17.479 1.00 92.12 86 ARG A C 1
ATOM 638 O O . ARG A 1 86 ? -11.605 3.049 18.208 1.00 92.12 86 ARG A O 1
ATOM 645 N N . THR A 1 87 ? -12.457 3.379 16.149 1.00 94.94 87 THR A N 1
ATOM 646 C CA . THR A 1 87 ? -11.389 2.686 15.433 1.00 94.94 87 THR A CA 1
ATOM 647 C C . THR A 1 87 ? -10.083 3.424 15.652 1.00 94.94 87 THR A C 1
ATOM 649 O O . THR A 1 87 ? -9.963 4.606 15.325 1.00 94.94 87 THR A O 1
ATOM 652 N N . GLU A 1 88 ? -9.099 2.730 16.201 1.00 95.19 88 GLU A N 1
ATOM 653 C CA . GLU A 1 88 ? -7.736 3.230 16.275 1.00 95.19 88 GLU A CA 1
ATOM 654 C C . GLU A 1 88 ? -7.126 3.210 14.869 1.00 95.19 88 GLU A C 1
ATOM 656 O O . GLU A 1 88 ? -7.123 2.174 14.210 1.00 95.19 88 GLU A O 1
ATOM 661 N N . VAL A 1 89 ? -6.638 4.351 14.381 1.00 96.44 89 VAL A N 1
ATOM 662 C CA . VAL A 1 89 ? -6.042 4.452 13.043 1.00 96.44 89 VAL A CA 1
ATOM 663 C C . VAL A 1 89 ? -4.564 4.772 13.180 1.00 96.44 89 VAL A C 1
ATOM 665 O O . VAL A 1 89 ? -4.211 5.875 13.593 1.00 96.44 89 VAL A O 1
ATOM 668 N N . VAL A 1 90 ? -3.705 3.841 12.777 1.00 95.12 90 VAL A N 1
ATOM 669 C CA . VAL A 1 90 ? -2.243 3.955 12.890 1.00 95.12 90 VAL A CA 1
ATOM 670 C C . VAL A 1 90 ? -1.577 3.764 11.533 1.00 95.12 90 VAL A C 1
ATOM 672 O O . VAL A 1 90 ? -2.155 3.160 10.626 1.00 95.12 90 VAL A O 1
ATOM 675 N N . ASP A 1 91 ? -0.374 4.303 11.376 1.00 95.50 91 ASP A N 1
ATOM 676 C CA . ASP A 1 91 ? 0.439 4.036 10.193 1.00 95.50 91 ASP A CA 1
ATOM 677 C C . ASP A 1 91 ? 1.042 2.625 10.309 1.00 95.50 91 ASP A C 1
ATOM 679 O O . ASP A 1 91 ? 1.286 2.108 11.403 1.00 95.50 91 ASP A O 1
ATOM 683 N N . ALA A 1 92 ? 1.179 1.932 9.180 1.00 92.25 92 ALA A N 1
ATOM 684 C CA . ALA A 1 92 ? 1.719 0.577 9.157 1.00 92.25 92 ALA A CA 1
ATOM 685 C C . ALA A 1 92 ? 3.248 0.557 9.287 1.00 92.25 92 ALA A C 1
ATOM 687 O O . ALA A 1 92 ? 3.785 -0.429 9.795 1.00 92.25 92 ALA A O 1
ATOM 688 N N . LEU A 1 93 ? 3.921 1.619 8.829 1.00 89.81 93 LEU A N 1
ATOM 689 C CA . LEU A 1 93 ? 5.362 1.802 8.992 1.00 89.81 93 LEU A CA 1
ATOM 690 C C . LEU A 1 93 ? 5.638 2.587 10.286 1.00 89.81 93 LEU A C 1
ATOM 692 O O . LEU A 1 93 ? 4.798 3.399 10.677 1.00 89.81 93 LEU A O 1
ATOM 696 N N . PRO A 1 94 ? 6.804 2.390 10.925 1.00 81.50 94 PRO A N 1
ATOM 697 C CA . PRO A 1 94 ? 7.165 3.119 12.142 1.00 81.50 94 PRO A CA 1
ATOM 698 C C . PRO A 1 94 ? 7.375 4.626 11.921 1.00 81.50 94 PRO A C 1
ATOM 700 O O . PRO A 1 94 ? 6.820 5.430 12.662 1.00 81.50 94 PRO A O 1
ATOM 703 N N . ASP A 1 95 ? 8.126 4.996 10.876 1.00 84.88 95 ASP A N 1
ATOM 704 C CA . ASP A 1 95 ? 8.660 6.361 10.710 1.00 84.88 95 ASP A CA 1
ATOM 705 C C . ASP A 1 95 ? 8.101 7.107 9.488 1.00 84.88 95 ASP A C 1
ATOM 707 O O . ASP A 1 95 ? 8.464 8.250 9.214 1.00 84.88 95 ASP A O 1
ATOM 711 N N . SER A 1 96 ? 7.217 6.470 8.719 1.00 87.75 96 SER A N 1
ATOM 712 C CA . SER A 1 96 ? 6.628 7.061 7.517 1.00 87.75 96 SER A CA 1
ATOM 713 C C . SER A 1 96 ? 5.185 6.612 7.317 1.00 87.75 96 SER A C 1
ATOM 715 O O . SER A 1 96 ? 4.752 5.548 7.746 1.00 87.75 96 SER A O 1
ATOM 717 N N . ARG A 1 97 ? 4.415 7.422 6.598 1.00 89.56 97 ARG A N 1
ATOM 718 C CA . ARG A 1 97 ? 3.071 7.053 6.140 1.00 89.56 97 ARG A CA 1
ATOM 719 C C . ARG A 1 97 ? 3.083 6.393 4.762 1.00 89.56 97 ARG A C 1
ATOM 721 O O . ARG A 1 97 ? 2.172 5.631 4.429 1.00 89.56 97 ARG A O 1
ATOM 728 N N . VAL A 1 98 ? 4.088 6.727 3.955 1.00 93.19 98 VAL A N 1
ATOM 729 C CA . VAL A 1 98 ? 4.193 6.338 2.549 1.00 93.19 98 VAL A CA 1
ATOM 730 C C . VAL A 1 98 ? 5.452 5.509 2.367 1.00 93.19 98 VAL A C 1
ATOM 732 O O . VAL A 1 98 ? 6.550 5.954 2.697 1.00 93.19 98 VAL A O 1
ATOM 735 N N . TRP A 1 99 ? 5.290 4.317 1.806 1.00 93.19 99 TRP A N 1
ATOM 736 C CA . TRP A 1 99 ? 6.398 3.570 1.236 1.00 93.19 99 TRP A CA 1
ATOM 737 C C . TRP A 1 99 ? 6.478 3.865 -0.262 1.00 93.19 99 TRP A C 1
ATOM 739 O O . TRP A 1 99 ? 5.485 3.747 -0.988 1.00 93.19 99 TRP A O 1
ATOM 749 N N . SER A 1 100 ? 7.669 4.249 -0.713 1.00 91.62 100 SER A N 1
ATOM 750 C CA . SER A 1 100 ? 7.978 4.424 -2.126 1.00 91.62 100 SER A CA 1
ATOM 751 C C . SER A 1 100 ? 8.883 3.277 -2.576 1.00 91.62 100 SER A C 1
ATOM 753 O O . SER A 1 100 ? 9.959 3.114 -2.013 1.00 91.62 100 SER A O 1
ATOM 755 N N . PRO A 1 101 ? 8.507 2.514 -3.615 1.00 87.94 101 PRO A N 1
ATOM 756 C CA . PRO A 1 101 ? 9.301 1.385 -4.113 1.00 87.94 101 PRO A CA 1
ATOM 757 C C . PRO A 1 101 ? 10.584 1.815 -4.849 1.00 87.94 101 PRO A C 1
ATOM 759 O O . PRO A 1 101 ? 11.389 0.969 -5.230 1.00 87.94 101 PRO A O 1
ATOM 762 N N . ILE A 1 102 ? 10.726 3.114 -5.125 1.00 85.06 102 ILE A N 1
ATOM 763 C CA . ILE A 1 102 ? 11.866 3.715 -5.834 1.00 85.06 102 ILE A CA 1
ATOM 764 C C . ILE A 1 102 ? 12.722 4.582 -4.905 1.00 85.06 102 ILE A C 1
ATOM 766 O O . ILE A 1 102 ? 13.729 5.127 -5.345 1.00 85.06 102 ILE A O 1
ATOM 770 N N . ALA A 1 103 ? 12.290 4.766 -3.654 1.00 76.25 103 ALA A N 1
ATOM 771 C CA . ALA A 1 103 ? 13.126 5.393 -2.650 1.00 76.25 103 ALA A CA 1
ATOM 772 C C . ALA A 1 103 ? 14.156 4.358 -2.198 1.00 76.25 103 ALA A C 1
ATOM 774 O O . ALA A 1 103 ? 13.804 3.226 -1.882 1.00 76.25 103 ALA A O 1
ATOM 775 N N . ASP A 1 104 ? 15.417 4.761 -2.206 1.00 64.12 104 ASP A N 1
ATOM 776 C CA . ASP A 1 104 ? 16.519 4.014 -1.620 1.00 64.12 104 ASP A CA 1
ATOM 777 C C . ASP A 1 104 ? 17.186 4.933 -0.597 1.00 64.12 104 ASP A C 1
ATOM 779 O O . ASP A 1 104 ? 17.241 6.153 -0.809 1.00 64.12 104 ASP A O 1
ATOM 783 N N . ASP A 1 105 ? 17.724 4.359 0.478 1.00 51.44 105 ASP A N 1
ATOM 784 C CA . ASP A 1 105 ? 18.408 5.092 1.556 1.00 51.44 105 ASP A CA 1
ATOM 785 C C . ASP A 1 105 ? 19.602 5.919 1.029 1.00 51.44 105 ASP A C 1
ATOM 787 O O . ASP A 1 105 ? 20.072 6.853 1.679 1.00 51.44 105 ASP A O 1
ATOM 791 N N . GLY A 1 106 ? 20.075 5.598 -0.181 1.00 47.81 106 GLY A N 1
ATOM 792 C CA . GLY A 1 106 ? 21.180 6.255 -0.873 1.00 47.81 106 GLY A CA 1
ATOM 793 C C . GLY A 1 106 ? 20.822 7.425 -1.793 1.00 47.81 106 GLY A C 1
ATOM 794 O O . GLY A 1 106 ? 21.753 7.969 -2.376 1.00 47.81 106 GLY A O 1
ATOM 795 N N . TYR A 1 107 ? 19.546 7.831 -1.919 1.00 49.34 107 TYR A N 1
ATOM 796 C CA . TYR A 1 107 ? 19.083 8.830 -2.904 1.00 49.34 107 TYR A CA 1
ATOM 797 C C . TYR A 1 107 ? 19.359 8.347 -4.338 1.00 49.34 107 TYR A C 1
ATOM 799 O O . TYR A 1 107 ? 20.485 8.424 -4.803 1.00 49.34 107 TYR A O 1
ATOM 807 N N . MET A 1 108 ? 18.357 7.858 -5.078 1.00 59.84 108 MET A N 1
ATOM 808 C CA . MET A 1 108 ? 18.523 7.615 -6.523 1.00 59.84 108 MET A CA 1
ATOM 809 C C . MET A 1 108 ? 18.826 8.963 -7.204 1.00 59.84 108 MET A C 1
ATOM 811 O O . MET A 1 108 ? 17.913 9.785 -7.316 1.00 59.84 108 MET A O 1
ATOM 815 N N . PRO A 1 109 ? 20.073 9.244 -7.637 1.00 60.84 109 PRO A N 1
ATOM 816 C CA . PRO A 1 109 ? 20.414 10.555 -8.187 1.00 60.84 109 PRO A CA 1
ATOM 817 C C . PRO A 1 109 ? 19.807 10.748 -9.584 1.00 60.84 109 PRO A C 1
ATOM 819 O O . PRO A 1 109 ? 19.620 11.880 -10.026 1.00 60.84 109 PRO A O 1
ATOM 822 N N . ASP A 1 110 ? 19.467 9.644 -10.258 1.00 76.38 110 ASP A N 1
ATOM 823 C CA . ASP A 1 110 ? 18.716 9.613 -11.507 1.00 76.38 110 ASP A CA 1
ATOM 824 C C . ASP A 1 110 ? 17.431 8.793 -11.305 1.00 76.38 110 ASP A C 1
ATOM 826 O O . ASP A 1 110 ? 17.467 7.592 -11.039 1.00 76.38 110 ASP A O 1
ATOM 830 N N . THR A 1 111 ? 16.281 9.456 -11.428 1.00 81.12 111 THR A N 1
ATOM 831 C CA . THR A 1 111 ? 14.951 8.855 -11.268 1.00 81.12 111 THR A CA 1
ATOM 832 C C . THR A 1 111 ? 14.467 8.141 -12.529 1.00 81.12 111 THR A C 1
ATOM 834 O O . THR A 1 111 ? 13.333 7.660 -12.561 1.00 81.12 111 THR A O 1
ATOM 837 N N . ARG A 1 112 ? 15.279 8.068 -13.592 1.00 88.75 112 ARG A N 1
ATOM 838 C CA . ARG A 1 112 ? 14.915 7.377 -14.833 1.00 88.75 112 ARG A CA 1
ATOM 839 C C . ARG A 1 112 ? 14.856 5.868 -14.650 1.00 88.75 112 ARG A C 1
ATOM 841 O O . ARG A 1 112 ? 15.687 5.269 -13.969 1.00 88.75 112 ARG A O 1
ATOM 848 N N . PHE A 1 113 ? 13.942 5.227 -15.379 1.00 89.31 113 PHE A N 1
ATOM 849 C CA . PHE A 1 113 ? 13.814 3.770 -15.367 1.00 89.31 113 PHE A CA 1
ATOM 850 C C . PHE A 1 113 ? 15.124 3.041 -15.685 1.00 89.31 113 PHE A C 1
ATOM 852 O O . PHE A 1 113 ? 15.482 2.114 -14.967 1.00 89.31 113 PHE A O 1
ATOM 859 N N . ALA A 1 114 ? 15.851 3.469 -16.721 1.00 88.00 114 ALA A N 1
ATOM 860 C CA . ALA A 1 114 ? 17.120 2.849 -17.101 1.00 88.00 114 ALA A CA 1
ATOM 861 C C . ALA A 1 114 ? 18.175 2.900 -15.981 1.00 88.00 114 ALA A C 1
ATOM 863 O O . ALA A 1 114 ? 18.929 1.943 -15.820 1.00 88.00 114 ALA A O 1
ATOM 864 N N . ALA A 1 115 ? 18.211 3.984 -15.201 1.00 85.94 115 ALA A N 1
ATOM 865 C CA . ALA A 1 115 ? 19.114 4.098 -14.061 1.00 85.94 115 ALA A CA 1
ATOM 866 C C . ALA A 1 115 ? 18.688 3.156 -12.927 1.00 85.94 115 ALA A C 1
ATOM 868 O O . ALA A 1 115 ? 19.510 2.405 -12.421 1.00 85.94 115 ALA A O 1
ATOM 869 N N . GLY A 1 116 ? 17.391 3.107 -12.605 1.00 83.88 116 GLY A N 1
ATOM 870 C CA . GLY A 1 116 ? 16.867 2.265 -11.521 1.00 83.88 116 GLY A CA 1
ATOM 871 C C . GLY A 1 116 ? 16.957 0.747 -11.746 1.00 83.88 116 GLY A C 1
ATOM 872 O O . GLY A 1 116 ? 16.664 -0.015 -10.826 1.00 83.88 116 GLY A O 1
ATOM 873 N N . VAL A 1 117 ? 17.327 0.301 -12.950 1.00 86.44 117 VAL A N 1
ATOM 874 C CA . VAL A 1 117 ? 17.592 -1.114 -13.282 1.00 86.44 117 VAL A CA 1
ATOM 875 C C . VAL A 1 117 ? 19.050 -1.368 -13.661 1.00 86.44 117 VAL A C 1
ATOM 877 O O . VAL A 1 117 ? 19.347 -2.391 -14.275 1.00 86.44 117 VAL A O 1
ATOM 880 N N . ASP A 1 118 ? 19.942 -0.426 -13.352 1.00 84.25 118 ASP A N 1
ATOM 881 C CA . ASP A 1 118 ? 21.378 -0.527 -13.611 1.00 84.25 118 ASP A CA 1
ATOM 882 C C . ASP A 1 118 ? 21.708 -0.825 -15.082 1.00 84.25 118 ASP A C 1
ATOM 884 O O . ASP A 1 118 ? 22.658 -1.540 -15.405 1.00 84.25 118 ASP A O 1
ATOM 888 N N . ARG A 1 119 ? 20.944 -0.245 -16.023 1.00 86.69 119 ARG A N 1
ATOM 889 C CA . ARG A 1 119 ? 21.155 -0.455 -17.468 1.00 86.69 119 ARG A CA 1
ATOM 890 C C . ARG A 1 119 ? 22.588 -0.121 -17.895 1.00 86.69 119 ARG A C 1
ATOM 892 O O . ARG A 1 119 ? 23.090 -0.755 -18.815 1.00 86.69 119 ARG A O 1
ATOM 899 N N . GLN A 1 120 ? 23.245 0.837 -17.239 1.00 82.56 120 GLN A N 1
ATOM 900 C CA . GLN A 1 120 ? 24.643 1.195 -17.517 1.00 82.56 120 GLN A CA 1
ATOM 901 C C . GLN A 1 120 ? 25.623 0.056 -17.200 1.00 82.56 120 GLN A C 1
ATOM 903 O O . GLN A 1 120 ? 26.591 -0.132 -17.928 1.00 82.56 120 GLN A O 1
ATOM 908 N N . VAL A 1 121 ? 25.353 -0.737 -16.159 1.00 85.31 121 VAL A N 1
ATOM 909 C CA . VAL A 1 121 ? 26.179 -1.899 -15.789 1.00 85.31 121 VAL A CA 1
ATOM 910 C C . VAL A 1 121 ? 26.094 -2.980 -16.870 1.00 85.31 121 VAL A C 1
ATOM 912 O O . VAL A 1 121 ? 27.085 -3.631 -17.187 1.00 85.31 121 VAL A O 1
ATOM 915 N N . MET A 1 122 ? 24.934 -3.112 -17.524 1.00 89.25 122 MET A N 1
ATOM 916 C CA . MET A 1 122 ? 24.746 -4.077 -18.612 1.00 89.25 122 MET A CA 1
ATOM 917 C C . MET A 1 122 ? 25.640 -3.789 -19.827 1.00 89.25 122 MET A C 1
ATOM 919 O O . MET A 1 122 ? 26.043 -4.737 -20.488 1.00 89.25 122 MET A O 1
ATOM 923 N N . ASP A 1 123 ? 25.988 -2.528 -20.122 1.00 83.25 123 ASP A N 1
ATOM 924 C CA . ASP A 1 123 ? 26.895 -2.222 -21.245 1.00 83.25 123 ASP A CA 1
ATOM 925 C C . ASP A 1 123 ? 28.317 -2.748 -21.005 1.00 83.25 123 ASP A C 1
ATOM 927 O O . ASP A 1 123 ? 29.009 -3.097 -21.960 1.00 83.25 123 ASP A O 1
ATOM 931 N N . ALA A 1 124 ? 28.749 -2.798 -19.741 1.00 83.94 124 ALA A N 1
ATOM 932 C CA . ALA A 1 124 ? 30.084 -3.244 -19.360 1.00 83.94 124 ALA A CA 1
ATOM 933 C C . ALA A 1 124 ? 30.154 -4.765 -19.157 1.00 83.94 124 ALA A C 1
ATOM 935 O O . ALA A 1 124 ? 31.061 -5.410 -19.681 1.00 83.94 124 ALA A O 1
ATOM 936 N N . ASP A 1 125 ? 29.187 -5.331 -18.429 1.00 89.06 125 ASP A N 1
ATOM 937 C CA . ASP A 1 125 ? 29.287 -6.699 -17.905 1.00 89.06 125 ASP A CA 1
ATOM 938 C C . ASP A 1 125 ? 28.434 -7.725 -18.672 1.00 89.06 125 ASP A C 1
ATOM 940 O O . ASP A 1 125 ? 28.700 -8.926 -18.596 1.00 89.06 125 ASP A O 1
ATOM 944 N N . ALA A 1 126 ? 27.395 -7.287 -19.397 1.00 91.06 126 ALA A N 1
ATOM 945 C CA . ALA A 1 126 ? 26.445 -8.175 -20.080 1.00 91.06 126 ALA A CA 1
ATOM 946 C C . ALA A 1 126 ? 25.785 -7.503 -21.308 1.00 91.06 126 ALA A C 1
ATOM 948 O O . ALA A 1 126 ? 24.570 -7.254 -21.307 1.00 91.06 126 ALA A O 1
ATOM 949 N N . PRO A 1 127 ? 26.552 -7.198 -22.371 1.00 89.81 127 PRO A N 1
ATOM 950 C CA . PRO A 1 127 ? 26.077 -6.377 -23.485 1.00 89.81 127 PRO A CA 1
ATOM 951 C C . PRO A 1 127 ? 24.883 -6.995 -24.228 1.00 89.81 127 PRO A C 1
ATOM 953 O O . PRO A 1 127 ? 23.982 -6.274 -24.661 1.00 89.81 127 PRO A O 1
ATOM 956 N N . GLU A 1 128 ? 24.797 -8.324 -24.325 1.00 92.94 128 GLU A N 1
ATOM 957 C CA . GLU A 1 128 ? 23.655 -9.016 -24.935 1.00 92.94 128 GLU A CA 1
ATOM 958 C C . GLU A 1 128 ? 22.357 -8.786 -24.147 1.00 92.94 128 GLU A C 1
ATOM 960 O O . GLU A 1 128 ? 21.285 -8.618 -24.739 1.00 92.94 128 GLU A O 1
ATOM 965 N N . LEU A 1 129 ? 22.445 -8.729 -22.812 1.00 90.88 129 LEU A N 1
ATOM 966 C CA . LEU A 1 129 ? 21.311 -8.399 -21.949 1.00 90.88 129 LEU A CA 1
ATOM 967 C C . LEU A 1 129 ? 20.897 -6.935 -22.131 1.00 90.88 129 LEU A C 1
ATOM 969 O O . LEU A 1 129 ? 19.700 -6.647 -22.183 1.00 90.88 129 LEU A O 1
ATOM 973 N N . GLY A 1 130 ? 21.868 -6.031 -22.295 1.00 91.50 130 GLY A N 1
ATOM 974 C CA . GLY A 1 130 ? 21.624 -4.623 -22.618 1.00 91.50 130 GLY A CA 1
ATOM 975 C C . GLY A 1 130 ? 20.855 -4.450 -23.932 1.00 91.50 130 GLY A C 1
ATOM 976 O O . GLY A 1 130 ? 19.858 -3.725 -23.976 1.00 91.50 130 GLY A O 1
ATOM 977 N N . VAL A 1 131 ? 21.243 -5.185 -24.982 1.00 92.62 131 VAL A N 1
ATOM 978 C CA . VAL A 1 131 ? 20.530 -5.192 -26.273 1.00 92.62 131 VAL A CA 1
ATOM 979 C C . VAL A 1 131 ? 19.107 -5.725 -26.115 1.00 92.62 131 VAL A C 1
ATOM 981 O O . VAL A 1 131 ? 18.160 -5.098 -26.593 1.00 92.62 131 VAL A O 1
ATOM 984 N N . LEU A 1 132 ? 18.923 -6.852 -25.420 1.00 92.12 132 LEU A N 1
ATOM 985 C CA . LEU A 1 132 ? 17.589 -7.405 -25.171 1.00 92.12 132 LEU A CA 1
ATOM 986 C C . LEU A 1 132 ? 16.706 -6.419 -24.393 1.00 92.12 132 LEU A C 1
ATOM 988 O O . LEU A 1 132 ? 15.541 -6.220 -24.744 1.00 92.12 132 LEU A O 1
ATOM 992 N N . PHE A 1 133 ? 17.253 -5.772 -23.363 1.00 91.62 133 PHE A N 1
ATOM 993 C CA . PHE A 1 133 ? 16.542 -4.758 -22.592 1.00 91.62 133 PHE A CA 1
ATOM 994 C C . PHE A 1 133 ? 16.094 -3.587 -23.473 1.00 91.62 133 PHE A C 1
ATOM 996 O O . PHE A 1 133 ? 14.938 -3.159 -23.379 1.00 91.62 133 PHE A O 1
ATOM 1003 N N . ASP A 1 134 ? 16.975 -3.097 -24.347 1.00 91.62 134 ASP A N 1
ATOM 1004 C CA . ASP A 1 134 ? 16.681 -1.982 -25.247 1.00 91.62 134 ASP A CA 1
ATOM 1005 C C . ASP A 1 134 ? 15.642 -2.339 -26.316 1.00 91.62 134 ASP A C 1
ATOM 1007 O O . ASP A 1 134 ? 14.862 -1.472 -26.724 1.00 91.62 134 ASP A O 1
ATOM 1011 N N . LEU A 1 135 ? 15.600 -3.601 -26.747 1.00 91.62 135 LEU A N 1
ATOM 1012 C CA . LEU A 1 135 ? 14.579 -4.114 -27.662 1.00 91.62 135 LEU A CA 1
ATOM 1013 C C . LEU A 1 135 ? 13.204 -4.213 -26.987 1.00 91.62 135 LEU A C 1
ATOM 1015 O O . LEU A 1 135 ? 12.196 -3.842 -27.586 1.00 91.62 135 LEU A O 1
ATOM 1019 N N . LEU A 1 136 ? 13.151 -4.689 -25.739 1.00 89.88 136 LEU A N 1
ATOM 1020 C CA . LEU A 1 136 ? 11.894 -4.878 -25.002 1.00 89.88 136 LEU A CA 1
ATOM 1021 C C . LEU A 1 136 ? 11.310 -3.568 -24.460 1.00 89.88 136 LEU A C 1
ATOM 1023 O O . LEU A 1 136 ? 10.094 -3.442 -24.309 1.00 89.88 136 LEU A O 1
ATOM 1027 N N . ASN A 1 137 ? 12.158 -2.584 -24.166 1.00 88.75 137 ASN A N 1
ATOM 1028 C CA . ASN A 1 137 ? 11.748 -1.325 -23.557 1.00 88.75 137 ASN A CA 1
ATOM 1029 C C . ASN A 1 137 ? 12.062 -0.175 -24.496 1.00 88.75 137 ASN A C 1
ATOM 1031 O O . ASN A 1 137 ? 13.212 0.227 -24.593 1.00 88.75 137 ASN A O 1
ATOM 1035 N N . SER A 1 138 ? 11.052 0.407 -25.146 1.00 89.56 138 SER A N 1
ATOM 1036 C CA . SER A 1 138 ? 11.252 1.585 -26.008 1.00 89.56 138 SER A CA 1
ATOM 1037 C C . SER A 1 138 ? 12.002 2.718 -25.290 1.00 89.56 138 SER A C 1
ATOM 1039 O O . SER A 1 138 ? 11.871 2.879 -24.075 1.00 89.56 138 SER A O 1
ATOM 1041 N N . ARG A 1 139 ? 12.716 3.568 -26.040 1.00 88.62 139 ARG A N 1
ATOM 1042 C CA . ARG A 1 139 ? 13.443 4.726 -25.486 1.00 88.62 139 ARG A CA 1
ATOM 1043 C C . ARG A 1 139 ? 12.579 5.574 -24.547 1.00 88.62 139 ARG A C 1
ATOM 1045 O O . ARG A 1 139 ? 13.010 5.889 -23.445 1.00 88.62 139 ARG A O 1
ATOM 1052 N N . ARG A 1 140 ? 11.328 5.840 -24.946 1.00 88.44 140 ARG A N 1
ATOM 1053 C CA . ARG A 1 140 ? 10.343 6.563 -24.129 1.00 88.44 140 ARG A CA 1
ATOM 1054 C C . ARG A 1 140 ? 10.153 5.932 -22.751 1.00 88.44 140 ARG A C 1
ATOM 1056 O O . ARG A 1 140 ? 10.019 6.674 -21.794 1.00 88.44 140 ARG A O 1
ATOM 1063 N N . VAL A 1 141 ? 10.110 4.598 -22.665 1.00 87.38 141 VAL A N 1
ATOM 1064 C CA . VAL A 1 141 ? 9.956 3.845 -21.406 1.00 87.38 141 VAL A CA 1
ATOM 1065 C C . VAL A 1 141 ? 11.240 3.890 -20.575 1.00 87.38 141 VAL A C 1
ATOM 1067 O O . VAL A 1 141 ? 11.178 4.107 -19.370 1.00 87.38 141 VAL A O 1
ATOM 1070 N N . ARG A 1 142 ? 12.406 3.743 -21.214 1.00 90.12 142 ARG A N 1
ATOM 1071 C CA . ARG A 1 142 ? 13.722 3.793 -20.549 1.00 90.12 142 ARG A CA 1
ATOM 1072 C C . ARG A 1 142 ? 14.016 5.150 -19.902 1.00 90.12 142 ARG A C 1
ATOM 1074 O O . ARG A 1 142 ? 14.592 5.199 -18.820 1.00 90.12 142 ARG A O 1
ATOM 1081 N N . GLU A 1 143 ? 13.599 6.233 -20.550 1.00 89.44 143 GLU A N 1
ATOM 1082 C CA . GLU A 1 143 ? 13.796 7.614 -20.089 1.00 89.44 143 GLU A CA 1
ATOM 1083 C C . GLU A 1 143 ? 12.669 8.114 -19.161 1.00 89.44 143 GLU A C 1
ATOM 1085 O O . GLU A 1 143 ? 12.672 9.282 -18.776 1.00 89.44 143 GLU A O 1
ATOM 1090 N N . MET A 1 144 ? 11.696 7.266 -18.794 1.00 87.44 144 MET A N 1
ATOM 1091 C CA . MET A 1 144 ? 10.606 7.666 -17.895 1.00 87.44 144 MET A CA 1
ATOM 1092 C C . MET A 1 144 ? 11.135 8.067 -16.523 1.00 87.44 144 MET A C 1
ATOM 1094 O O . MET A 1 144 ? 11.802 7.270 -15.869 1.00 87.44 144 MET A O 1
ATOM 1098 N N . ASP A 1 145 ? 10.741 9.254 -16.070 1.00 87.81 145 ASP A N 1
ATOM 1099 C CA . ASP A 1 145 ? 10.935 9.716 -14.698 1.00 87.81 145 ASP A CA 1
ATOM 1100 C C . ASP A 1 145 ? 9.972 8.993 -13.744 1.00 87.81 145 ASP A C 1
ATOM 1102 O O . ASP A 1 145 ? 8.753 9.200 -13.783 1.00 87.81 145 ASP A O 1
ATOM 1106 N N . LEU A 1 146 ? 10.528 8.129 -12.895 1.00 87.06 146 LEU A N 1
ATOM 1107 C CA . LEU A 1 146 ? 9.784 7.308 -11.946 1.00 87.06 146 LEU A CA 1
ATOM 1108 C C . LEU A 1 146 ? 9.244 8.112 -10.758 1.00 87.06 146 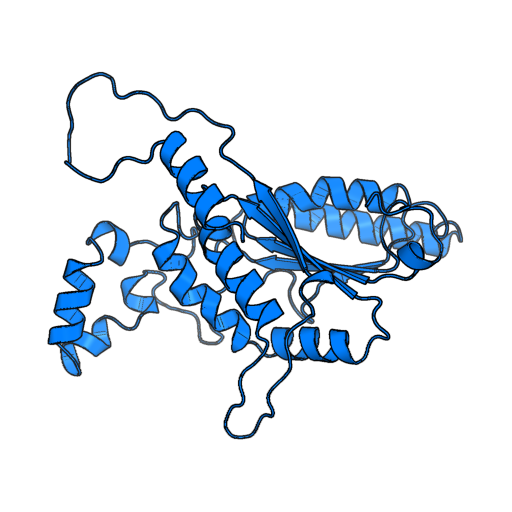LEU A C 1
ATOM 1110 O O . LEU A 1 146 ? 8.260 7.678 -10.154 1.00 87.06 146 LEU A O 1
ATOM 1114 N N . ALA A 1 147 ? 9.822 9.279 -10.442 1.00 83.75 147 ALA A N 1
ATOM 1115 C CA . ALA A 1 147 ? 9.368 10.129 -9.335 1.00 83.75 147 ALA A CA 1
ATOM 1116 C C . ALA A 1 147 ? 7.967 10.700 -9.573 1.00 83.75 147 ALA A C 1
ATOM 1118 O O . ALA A 1 147 ? 7.264 11.053 -8.636 1.00 83.75 147 ALA A O 1
ATOM 1119 N N . MET A 1 148 ? 7.526 10.726 -10.828 1.00 80.50 148 MET A N 1
ATOM 1120 C CA . MET A 1 148 ? 6.168 11.104 -11.210 1.00 80.50 148 MET A CA 1
ATOM 1121 C C . MET A 1 148 ? 5.233 9.889 -11.367 1.00 80.50 148 MET A C 1
ATOM 1123 O O . MET A 1 148 ? 4.201 9.962 -12.050 1.00 80.50 148 MET A O 1
ATOM 1127 N N . GLY A 1 149 ? 5.636 8.754 -10.794 1.00 81.88 149 GLY A N 1
ATOM 1128 C CA . GLY A 1 149 ? 4.988 7.454 -10.879 1.00 81.88 149 GLY A CA 1
ATOM 1129 C C . GLY A 1 149 ? 5.130 6.753 -12.228 1.00 81.88 149 GLY A C 1
ATOM 1130 O O . GLY A 1 149 ? 5.666 7.273 -13.201 1.00 81.88 149 GLY A O 1
ATOM 1131 N N . PHE A 1 150 ? 4.593 5.534 -12.321 1.00 81.50 150 PHE A N 1
ATOM 1132 C CA . PHE A 1 150 ? 4.787 4.687 -13.512 1.00 81.50 150 PHE A CA 1
ATOM 1133 C C . PHE A 1 150 ? 3.885 5.044 -14.707 1.00 81.50 150 PHE A C 1
ATOM 1135 O O . PHE A 1 150 ? 3.879 4.320 -15.696 1.00 81.50 150 PHE A O 1
ATOM 1142 N N . ARG A 1 151 ? 3.074 6.112 -14.611 1.00 78.31 151 ARG A N 1
ATOM 1143 C CA . ARG A 1 151 ? 2.309 6.764 -15.703 1.00 78.31 151 ARG A CA 1
ATOM 1144 C C . ARG A 1 151 ? 1.746 5.835 -16.802 1.00 78.31 151 ARG A C 1
ATOM 1146 O O . ARG A 1 151 ? 1.922 6.081 -17.992 1.00 78.31 151 ARG A O 1
ATOM 1153 N N . GLY A 1 152 ? 1.040 4.773 -16.409 1.00 72.50 152 GLY A N 1
ATOM 1154 C CA . GLY A 1 152 ? 0.378 3.860 -17.352 1.00 72.50 152 GLY A CA 1
ATOM 1155 C C . GLY A 1 152 ? 1.286 2.796 -17.978 1.00 72.50 152 GLY A C 1
ATOM 1156 O O . GLY A 1 152 ? 0.879 2.154 -18.942 1.00 72.50 152 GLY A O 1
ATOM 1157 N N . VAL A 1 153 ? 2.479 2.569 -17.422 1.00 82.31 153 VAL A N 1
ATOM 1158 C CA . VAL A 1 153 ? 3.374 1.456 -17.771 1.00 82.31 153 VAL A CA 1
ATOM 1159 C C . VAL A 1 153 ? 3.561 0.555 -16.540 1.00 82.31 153 VAL A C 1
ATOM 1161 O O . VAL A 1 153 ? 4.560 0.664 -15.829 1.00 82.31 153 VAL A O 1
ATOM 1164 N N . PRO A 1 154 ? 2.592 -0.332 -16.233 1.00 84.19 154 PRO A N 1
ATOM 1165 C CA . PRO A 1 154 ? 2.642 -1.149 -15.021 1.00 84.19 154 PRO A CA 1
ATOM 1166 C C . PRO A 1 154 ? 3.858 -2.081 -14.954 1.00 84.19 154 PRO A C 1
ATOM 1168 O O . PRO A 1 154 ? 4.367 -2.329 -13.866 1.00 84.19 154 PRO A O 1
ATOM 1171 N N . SER A 1 155 ? 4.350 -2.559 -16.104 1.00 83.94 155 SER A N 1
ATOM 1172 C CA . SER A 1 155 ? 5.507 -3.462 -16.190 1.00 83.94 155 SER A CA 1
ATOM 1173 C C . SER A 1 155 ? 6.768 -2.872 -15.558 1.00 83.94 155 SER A C 1
ATOM 1175 O O . SER A 1 155 ? 7.465 -3.583 -14.840 1.00 83.94 155 SER A O 1
ATOM 1177 N N . VAL A 1 156 ? 7.016 -1.572 -15.754 1.00 86.88 156 VAL A N 1
ATOM 1178 C CA . VAL A 1 156 ? 8.112 -0.836 -15.101 1.00 86.88 156 VAL A CA 1
ATOM 1179 C C . VAL A 1 156 ? 7.938 -0.871 -13.587 1.00 86.88 156 VAL A C 1
ATOM 1181 O O . VAL A 1 156 ? 8.854 -1.230 -12.854 1.00 86.88 156 VAL A O 1
ATOM 1184 N N . GLY A 1 157 ? 6.733 -0.559 -13.111 1.00 87.19 157 GLY A N 1
ATOM 1185 C CA . GLY A 1 157 ? 6.450 -0.514 -11.683 1.00 87.19 157 GLY A CA 1
ATOM 1186 C C . GLY A 1 157 ? 6.568 -1.860 -10.979 1.00 87.19 157 GLY A C 1
ATOM 1187 O O . GLY A 1 157 ? 7.001 -1.917 -9.831 1.00 87.19 157 GLY A O 1
ATOM 1188 N N . THR A 1 158 ? 6.208 -2.951 -11.657 1.00 87.56 158 THR A N 1
ATOM 1189 C CA . THR A 1 158 ? 6.299 -4.308 -11.106 1.00 87.56 158 THR A CA 1
ATOM 1190 C C . THR A 1 158 ? 7.733 -4.679 -10.724 1.00 87.56 158 THR A C 1
ATOM 1192 O O . THR A 1 158 ? 7.911 -5.377 -9.726 1.00 87.56 158 THR A O 1
ATOM 1195 N N . VAL A 1 159 ? 8.741 -4.181 -11.452 1.00 88.19 159 VAL A N 1
ATOM 1196 C CA . VAL A 1 159 ? 10.162 -4.402 -11.129 1.00 88.19 159 VAL A CA 1
ATOM 1197 C C . VAL A 1 159 ? 10.477 -3.884 -9.724 1.00 88.19 159 VAL A C 1
ATOM 1199 O O . VAL A 1 159 ? 10.950 -4.643 -8.882 1.00 88.19 159 VAL A O 1
ATOM 1202 N N . PHE A 1 160 ? 10.129 -2.629 -9.442 1.00 89.12 160 PHE A N 1
ATOM 1203 C CA . PHE A 1 160 ? 10.415 -1.984 -8.157 1.00 89.12 160 PHE A CA 1
ATOM 1204 C C . PHE A 1 160 ? 9.509 -2.483 -7.029 1.00 89.12 160 PHE A C 1
ATOM 1206 O O . PHE A 1 160 ? 9.961 -2.673 -5.906 1.00 89.12 160 PHE A O 1
ATOM 1213 N N . MET A 1 161 ? 8.238 -2.774 -7.316 1.00 90.81 161 MET A N 1
ATOM 1214 C CA . MET A 1 161 ? 7.294 -3.269 -6.305 1.00 90.81 161 MET A CA 1
ATOM 1215 C C . MET A 1 161 ? 7.703 -4.622 -5.708 1.00 90.81 161 MET A C 1
ATOM 1217 O O . MET A 1 161 ? 7.296 -4.934 -4.589 1.00 90.81 161 MET A O 1
ATOM 1221 N N . ASN A 1 162 ? 8.506 -5.430 -6.414 1.00 88.56 162 ASN A N 1
ATOM 1222 C CA . ASN A 1 162 ? 9.014 -6.695 -5.871 1.00 88.56 162 ASN A CA 1
ATOM 1223 C C . ASN A 1 162 ? 9.920 -6.495 -4.647 1.00 88.56 162 ASN A C 1
ATOM 1225 O O . ASN A 1 162 ? 9.940 -7.379 -3.786 1.00 88.56 162 ASN A O 1
ATOM 1229 N N . ARG A 1 163 ? 10.558 -5.318 -4.517 1.00 89.19 163 ARG A N 1
ATOM 1230 C CA . ARG A 1 163 ? 11.369 -4.937 -3.350 1.00 89.19 163 ARG A CA 1
ATOM 1231 C C . ARG A 1 163 ? 10.579 -4.964 -2.045 1.00 89.19 163 ARG A C 1
ATOM 1233 O O . ARG A 1 163 ? 11.169 -5.140 -0.993 1.00 89.19 163 ARG A O 1
ATOM 1240 N N . LEU A 1 164 ? 9.241 -4.907 -2.090 1.00 91.25 164 LEU A N 1
ATOM 1241 C CA . LEU A 1 164 ? 8.381 -5.000 -0.902 1.00 91.25 164 LEU A CA 1
ATOM 1242 C C . LEU A 1 164 ? 8.723 -6.193 0.006 1.00 91.25 164 LEU A C 1
ATOM 1244 O O . LEU A 1 164 ? 8.601 -6.099 1.2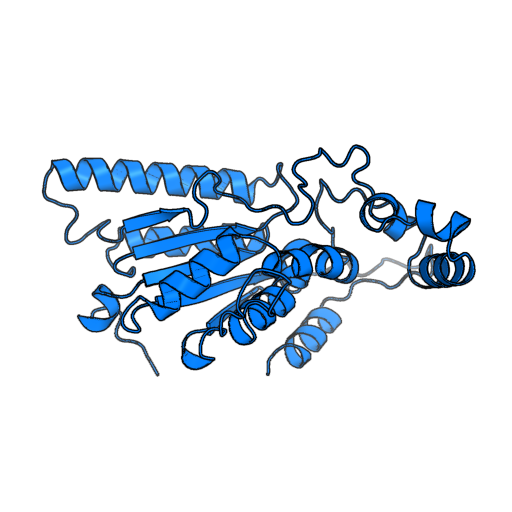21 1.00 91.25 164 LEU A O 1
ATOM 1248 N N . ARG A 1 165 ? 9.123 -7.336 -0.563 1.00 90.31 165 ARG A N 1
ATOM 1249 C CA . ARG A 1 165 ? 9.498 -8.521 0.232 1.00 90.31 165 ARG A CA 1
ATOM 1250 C C . ARG A 1 165 ? 10.874 -8.400 0.875 1.00 90.31 165 ARG A C 1
ATOM 1252 O O . ARG A 1 165 ? 11.207 -9.189 1.761 1.00 90.31 165 ARG A O 1
ATOM 1259 N N . ASP A 1 166 ? 11.691 -7.488 0.375 1.00 88.25 166 ASP A N 1
ATOM 1260 C CA . ASP A 1 166 ? 13.014 -7.176 0.892 1.00 88.25 166 ASP A CA 1
ATOM 1261 C C . ASP A 1 166 ? 12.939 -6.226 2.091 1.00 88.25 166 ASP A C 1
ATOM 1263 O O . ASP A 1 166 ? 13.794 -6.293 2.971 1.00 88.25 166 ASP A O 1
ATOM 1267 N N . GLU A 1 167 ? 11.840 -5.481 2.200 1.00 89.31 167 GLU A N 1
ATOM 1268 C CA . GLU A 1 167 ? 11.589 -4.515 3.260 1.00 89.31 167 GLU A CA 1
ATOM 1269 C C . GLU A 1 167 ? 11.428 -5.134 4.654 1.00 89.31 167 GLU A C 1
ATOM 1271 O O . GLU A 1 167 ? 10.625 -6.048 4.895 1.00 89.31 167 GLU A O 1
ATOM 1276 N N . SER A 1 168 ? 12.127 -4.548 5.625 1.00 89.44 168 SER A N 1
ATOM 1277 C CA . SER A 1 168 ? 12.074 -4.970 7.028 1.00 89.44 168 SER A CA 1
ATOM 1278 C C . SER A 1 168 ? 10.677 -4.784 7.635 1.00 89.44 168 SER A C 1
ATOM 1280 O O . SER A 1 168 ? 10.191 -5.664 8.353 1.00 89.44 168 SER A O 1
ATOM 1282 N N . PHE A 1 169 ? 9.978 -3.694 7.297 1.00 90.69 169 PHE A N 1
ATOM 1283 C CA . PHE A 1 169 ? 8.618 -3.445 7.782 1.00 90.69 169 PHE A CA 1
ATOM 1284 C C . PHE A 1 169 ? 7.637 -4.523 7.303 1.00 90.69 169 PHE A C 1
ATOM 1286 O O . PHE A 1 169 ? 6.700 -4.873 8.021 1.00 90.69 169 PHE A O 1
ATOM 1293 N N . PHE A 1 170 ? 7.841 -5.077 6.102 1.00 93.19 170 PHE A N 1
ATOM 1294 C CA . PHE A 1 170 ? 6.960 -6.102 5.549 1.00 93.19 170 PHE A CA 1
ATOM 1295 C C . PHE A 1 170 ? 7.115 -7.422 6.312 1.00 93.19 170 PHE A C 1
ATOM 1297 O O . PHE A 1 170 ? 6.121 -8.054 6.684 1.00 93.19 170 PHE A O 1
ATOM 1304 N N . ALA A 1 171 ? 8.356 -7.792 6.639 1.00 91.94 171 ALA A N 1
ATOM 1305 C CA . ALA A 1 171 ? 8.657 -8.922 7.515 1.00 91.94 171 ALA A CA 1
ATOM 1306 C C . ALA A 1 171 ? 8.033 -8.750 8.915 1.00 91.94 171 ALA A C 1
ATOM 1308 O O . ALA A 1 171 ? 7.427 -9.686 9.450 1.00 91.94 171 ALA A O 1
ATOM 1309 N N . GLN A 1 172 ? 8.112 -7.547 9.492 1.00 90.38 172 GLN A N 1
ATOM 1310 C CA . GLN A 1 172 ? 7.485 -7.233 10.783 1.00 90.38 172 GLN A CA 1
ATOM 1311 C C . GLN A 1 172 ? 5.956 -7.340 10.719 1.00 90.38 172 GLN A C 1
ATOM 1313 O O . GLN A 1 172 ? 5.336 -7.936 11.600 1.00 90.38 172 GLN A O 1
ATOM 1318 N N . LEU A 1 173 ? 5.345 -6.824 9.655 1.00 91.69 173 LEU A N 1
ATOM 1319 C CA . LEU A 1 173 ? 3.901 -6.849 9.426 1.00 91.69 173 LEU A CA 1
ATOM 1320 C C . LEU A 1 173 ? 3.359 -8.282 9.292 1.00 91.69 173 LEU A C 1
ATOM 1322 O O . LEU A 1 173 ? 2.316 -8.598 9.871 1.00 91.69 173 LEU A O 1
ATOM 1326 N N . LEU A 1 174 ? 4.085 -9.180 8.618 1.00 92.44 174 LEU A N 1
ATOM 1327 C CA . LEU A 1 174 ? 3.742 -10.607 8.577 1.00 92.44 174 LEU A CA 1
ATOM 1328 C C . LEU A 1 174 ? 3.982 -11.315 9.918 1.00 92.44 174 LEU A C 1
ATOM 1330 O O . LEU A 1 174 ? 3.165 -12.139 10.329 1.00 92.44 174 LEU A O 1
ATOM 1334 N N . SER A 1 175 ? 5.059 -10.980 10.628 1.00 90.62 175 SER A N 1
ATOM 1335 C CA . SER A 1 175 ? 5.339 -11.549 11.955 1.00 90.62 175 SER A CA 1
ATOM 1336 C C . SER A 1 175 ? 4.242 -11.190 12.962 1.00 90.62 175 SER A C 1
ATOM 1338 O O . SER A 1 175 ? 3.737 -12.056 13.674 1.00 90.62 175 SER A O 1
ATOM 1340 N N . GLN A 1 176 ? 3.792 -9.933 12.957 1.00 88.12 176 GLN A N 1
ATOM 1341 C CA . GLN A 1 176 ? 2.672 -9.461 13.776 1.00 88.12 176 GLN A CA 1
ATOM 1342 C C . GLN A 1 176 ? 1.351 -10.140 13.396 1.00 88.12 176 GLN A C 1
ATOM 1344 O O . GLN A 1 176 ? 0.542 -10.435 14.273 1.00 88.12 176 GLN A O 1
ATOM 1349 N N . TYR A 1 177 ? 1.133 -10.434 12.110 1.00 89.88 177 TYR A N 1
ATOM 1350 C CA . TYR A 1 177 ? -0.027 -11.210 11.667 1.00 89.88 177 TYR A CA 1
ATOM 1351 C C . TYR A 1 177 ? -0.055 -12.625 12.266 1.00 89.88 177 TYR A C 1
ATOM 1353 O O . TYR A 1 177 ? -1.129 -13.071 12.663 1.00 89.88 177 TYR A O 1
ATOM 1361 N N . HIS A 1 178 ? 1.090 -13.311 12.365 1.00 87.88 178 HIS A N 1
ATOM 1362 C CA . HIS A 1 178 ? 1.157 -14.653 12.970 1.00 87.88 178 HIS A CA 1
ATOM 1363 C C . HIS A 1 178 ? 1.104 -14.631 14.499 1.00 87.88 178 HIS A C 1
ATOM 1365 O O . HIS A 1 178 ? 0.612 -15.585 15.095 1.00 87.88 178 HIS A O 1
ATOM 1371 N N . GLY A 1 179 ? 1.595 -13.561 15.132 1.00 82.88 179 GLY A N 1
ATOM 1372 C CA . GLY A 1 179 ? 1.518 -13.381 16.586 1.00 82.88 179 GLY A CA 1
ATOM 1373 C C . GLY A 1 179 ? 0.128 -12.969 17.084 1.00 82.88 179 GLY A C 1
ATOM 1374 O O . GLY A 1 179 ? -0.249 -13.293 18.208 1.00 82.88 179 GLY A O 1
ATOM 1375 N N . ALA A 1 180 ? -0.658 -12.278 16.256 1.00 74.88 180 ALA A N 1
ATOM 1376 C CA . ALA A 1 180 ? -2.048 -11.963 16.561 1.00 74.88 180 ALA A CA 1
ATOM 1377 C C . ALA A 1 180 ? -2.917 -13.221 16.397 1.00 74.88 180 ALA A C 1
ATOM 1379 O O . ALA A 1 180 ? -2.792 -13.928 15.401 1.00 74.88 180 ALA A O 1
ATOM 1380 N N . ALA A 1 181 ? -3.843 -13.478 17.328 1.00 62.34 181 ALA A N 1
ATOM 1381 C CA . ALA A 1 181 ? -4.724 -14.656 17.363 1.00 62.34 181 ALA A CA 1
ATOM 1382 C C . ALA A 1 181 ? -5.779 -14.707 16.226 1.00 62.34 181 ALA A C 1
ATOM 1384 O O . ALA A 1 181 ? -6.963 -14.939 16.452 1.00 62.34 181 ALA A O 1
ATOM 1385 N N . GLY A 1 182 ? -5.381 -14.456 14.977 1.00 59.94 182 GLY A N 1
ATOM 1386 C CA . GLY A 1 182 ? -6.261 -14.487 13.818 1.00 59.94 182 GLY A CA 1
ATOM 1387 C C . GLY A 1 182 ? -7.241 -13.314 13.762 1.00 59.94 182 GLY A C 1
ATOM 1388 O O . GLY A 1 182 ? -8.331 -13.465 13.223 1.00 59.94 182 GLY A O 1
ATOM 1389 N N . ALA A 1 183 ? -6.894 -12.136 14.274 1.00 81.00 183 ALA A N 1
ATOM 1390 C CA . ALA A 1 183 ? -7.743 -10.943 14.173 1.00 81.00 183 ALA A CA 1
ATOM 1391 C C . ALA A 1 183 ? -7.430 -10.081 12.932 1.00 81.00 183 ALA A C 1
ATOM 1393 O O . ALA A 1 183 ? -8.224 -9.220 12.557 1.00 81.00 183 ALA A O 1
ATOM 1394 N N . THR A 1 184 ? -6.297 -10.329 12.268 1.00 91.44 184 THR A N 1
ATOM 1395 C CA . THR A 1 184 ? -5.796 -9.465 11.194 1.00 91.44 184 THR A CA 1
ATOM 1396 C C . THR A 1 184 ? -6.322 -9.877 9.816 1.00 91.44 184 THR A C 1
ATOM 1398 O O . THR A 1 184 ? -6.367 -11.063 9.468 1.00 91.44 184 THR A O 1
ATOM 1401 N N . VAL A 1 185 ? -6.730 -8.886 9.025 1.00 92.62 185 VAL A N 1
ATOM 1402 C CA . VAL A 1 185 ? -7.110 -9.002 7.610 1.00 92.62 185 VAL A CA 1
ATOM 1403 C C . VAL A 1 185 ? -6.300 -7.983 6.815 1.00 92.62 185 VAL A C 1
ATOM 1405 O O . VAL A 1 185 ? -6.170 -6.838 7.241 1.00 92.62 185 VAL A O 1
ATOM 1408 N N . PHE A 1 186 ? -5.782 -8.383 5.658 1.00 95.44 186 PHE A N 1
ATOM 1409 C CA . PHE A 1 186 ? -5.141 -7.483 4.705 1.00 95.44 186 PHE A CA 1
ATOM 1410 C C . PHE A 1 186 ? -6.123 -7.123 3.601 1.00 95.44 186 PHE A C 1
ATOM 1412 O O . PHE A 1 186 ? -6.757 -8.005 3.017 1.00 95.44 186 PHE A O 1
ATOM 1419 N N . PHE A 1 187 ? -6.230 -5.837 3.291 1.00 96.06 187 PHE A N 1
ATOM 1420 C CA . PHE A 1 187 ? -7.077 -5.351 2.215 1.00 96.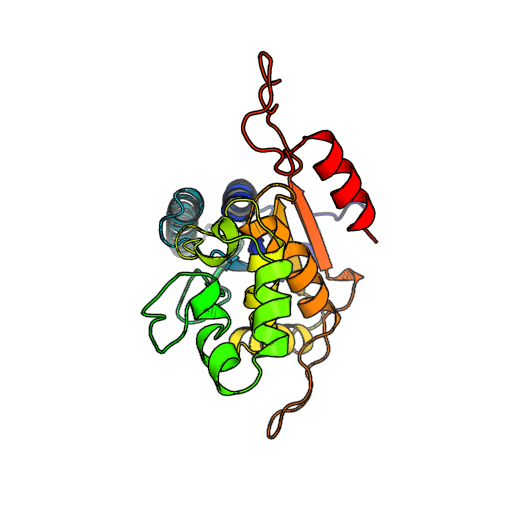06 187 PHE A CA 1
ATOM 1421 C C . PHE A 1 187 ? -6.323 -4.340 1.364 1.00 96.06 187 PHE A C 1
ATOM 1423 O O . PHE A 1 187 ? -5.916 -3.292 1.856 1.00 96.06 187 PHE A O 1
ATOM 1430 N N . ALA A 1 188 ? -6.133 -4.650 0.086 1.00 96.38 188 ALA A N 1
ATOM 1431 C CA . ALA A 1 188 ? -5.496 -3.742 -0.859 1.00 96.38 188 ALA A CA 1
ATOM 1432 C C . ALA A 1 188 ? -6.543 -2.990 -1.688 1.00 96.38 188 ALA A C 1
ATOM 1434 O O . ALA A 1 188 ? -7.560 -3.556 -2.075 1.00 96.38 188 ALA A O 1
ATOM 1435 N N . ALA A 1 189 ? -6.290 -1.731 -2.023 1.00 96.44 189 ALA A N 1
ATOM 1436 C CA . ALA A 1 189 ? -7.121 -0.997 -2.973 1.00 96.44 189 ALA A CA 1
ATOM 1437 C C . ALA A 1 189 ? -6.248 -0.263 -3.982 1.00 96.44 189 ALA A C 1
ATOM 1439 O O . ALA A 1 189 ? -5.289 0.403 -3.602 1.00 96.44 189 ALA A O 1
ATOM 1440 N N . GLY A 1 190 ? -6.590 -0.358 -5.263 1.00 94.50 190 GLY A N 1
ATOM 1441 C CA . GLY A 1 190 ? -5.843 0.278 -6.345 1.00 94.50 190 GLY A CA 1
ATOM 1442 C C . GLY A 1 190 ? -6.605 0.223 -7.663 1.00 94.50 190 GLY A C 1
ATOM 1443 O O . GLY A 1 190 ? -7.611 -0.473 -7.780 1.00 94.50 190 GLY A O 1
ATOM 1444 N N . SER A 1 191 ? -6.148 0.970 -8.664 1.00 91.50 191 SER A N 1
ATOM 1445 C CA . SER A 1 191 ? -6.714 0.920 -10.017 1.00 91.50 191 SER A CA 1
ATOM 1446 C C . SER A 1 191 ? -5.962 -0.048 -10.919 1.00 91.50 191 SER A C 1
ATOM 1448 O O . SER A 1 191 ? -4.748 -0.179 -10.807 1.00 91.50 191 SER A O 1
ATOM 1450 N N . VAL A 1 192 ? -6.671 -0.669 -11.864 1.00 88.38 192 VAL A N 1
ATOM 1451 C CA . VAL A 1 192 ? -6.073 -1.534 -12.908 1.00 88.38 192 VAL A CA 1
ATOM 1452 C C . VAL A 1 192 ? -5.610 -0.759 -14.147 1.00 88.38 192 VAL A C 1
ATOM 1454 O O . VAL A 1 192 ? -4.987 -1.320 -15.039 1.00 88.38 192 VAL A O 1
ATOM 1457 N N . PHE A 1 193 ? -5.928 0.534 -14.208 1.00 82.81 193 PHE A N 1
ATOM 1458 C CA . PHE A 1 193 ? -5.642 1.420 -15.341 1.00 82.81 193 PHE A CA 1
ATOM 1459 C C . PHE A 1 193 ? -4.593 2.497 -15.033 1.00 82.81 193 PHE A C 1
ATOM 1461 O O . PHE A 1 193 ? -4.138 3.194 -15.935 1.00 82.81 193 PHE A O 1
ATOM 1468 N N . GLY A 1 194 ? -4.231 2.676 -13.759 1.00 81.06 194 GLY A N 1
ATOM 1469 C CA . GLY A 1 194 ? -3.141 3.565 -13.356 1.00 81.06 194 GLY A CA 1
ATOM 1470 C C . GLY A 1 194 ? -1.770 2.902 -13.512 1.00 81.06 194 GLY A C 1
ATOM 1471 O O . GLY A 1 194 ? -1.679 1.697 -13.706 1.00 81.06 194 GLY A O 1
ATOM 1472 N N . GLY A 1 195 ? -0.685 3.671 -13.370 1.00 85.06 195 GLY A N 1
ATOM 1473 C CA . GLY A 1 195 ? 0.676 3.112 -13.334 1.00 85.06 195 GLY A CA 1
ATOM 1474 C C . GLY A 1 195 ? 0.967 2.371 -12.024 1.00 85.06 195 GLY A C 1
ATOM 1475 O O . GLY A 1 195 ? 1.193 1.166 -12.021 1.00 85.06 195 GLY A O 1
ATOM 1476 N N . THR A 1 196 ? 0.916 3.089 -10.897 1.00 90.69 196 THR A N 1
ATOM 1477 C CA . THR A 1 196 ? 1.256 2.565 -9.560 1.00 90.69 196 THR A CA 1
ATOM 1478 C C . THR A 1 196 ? 0.317 1.459 -9.088 1.00 90.69 196 THR A C 1
ATOM 1480 O O . THR A 1 196 ? 0.774 0.384 -8.714 1.00 90.69 196 THR A O 1
ATOM 1483 N N . GLY A 1 197 ? -0.998 1.703 -9.127 1.00 91.38 197 GLY A N 1
ATOM 1484 C CA . GLY A 1 197 ? -1.993 0.737 -8.653 1.00 91.38 197 GLY A CA 1
ATOM 1485 C C . GLY A 1 197 ? -1.915 -0.591 -9.408 1.00 91.38 197 GLY A C 1
ATOM 1486 O O . GLY A 1 197 ? -1.834 -1.647 -8.781 1.00 91.38 197 GLY A O 1
ATOM 1487 N N . ALA A 1 198 ? -1.856 -0.533 -10.742 1.00 90.06 198 ALA A N 1
ATOM 1488 C CA . ALA A 1 198 ? -1.836 -1.723 -11.586 1.00 90.06 198 ALA A CA 1
ATOM 1489 C C . ALA A 1 198 ? -0.525 -2.507 -11.448 1.00 90.06 198 ALA A C 1
ATOM 1491 O O . ALA A 1 198 ? -0.543 -3.733 -11.500 1.00 90.06 198 ALA A O 1
ATOM 1492 N N . ALA A 1 199 ? 0.597 -1.815 -11.224 1.00 91.50 199 ALA A N 1
ATOM 1493 C CA . ALA A 1 199 ? 1.882 -2.447 -10.944 1.00 91.50 199 ALA A CA 1
ATOM 1494 C C . ALA A 1 199 ? 1.909 -3.146 -9.574 1.00 91.50 199 ALA A C 1
ATOM 1496 O O . ALA A 1 199 ? 2.443 -4.248 -9.448 1.00 91.50 199 ALA A O 1
ATOM 1497 N N . ALA A 1 200 ? 1.341 -2.504 -8.548 1.00 93.12 200 ALA A N 1
ATOM 1498 C CA . ALA A 1 200 ? 1.423 -2.958 -7.164 1.00 93.12 200 ALA A CA 1
ATOM 1499 C C . ALA A 1 200 ? 0.449 -4.092 -6.838 1.00 93.12 200 ALA A C 1
ATOM 1501 O O . ALA A 1 200 ? 0.835 -5.044 -6.168 1.00 93.12 200 ALA A O 1
ATOM 1502 N N . LEU A 1 201 ? -0.804 -4.014 -7.298 1.00 92.25 201 LEU A N 1
ATOM 1503 C CA . LEU A 1 201 ? -1.876 -4.958 -6.949 1.00 92.25 201 LEU A CA 1
ATOM 1504 C C . LEU A 1 201 ? -1.472 -6.444 -7.053 1.00 92.25 201 LEU A C 1
ATOM 1506 O O . LEU A 1 201 ? -1.587 -7.155 -6.047 1.00 92.25 201 LEU A O 1
ATOM 1510 N N . PRO A 1 202 ? -0.970 -6.938 -8.206 1.00 89.19 202 PRO A N 1
ATOM 1511 C CA . PRO A 1 202 ? -0.596 -8.345 -8.334 1.00 89.19 202 PRO A CA 1
ATOM 1512 C C . PRO A 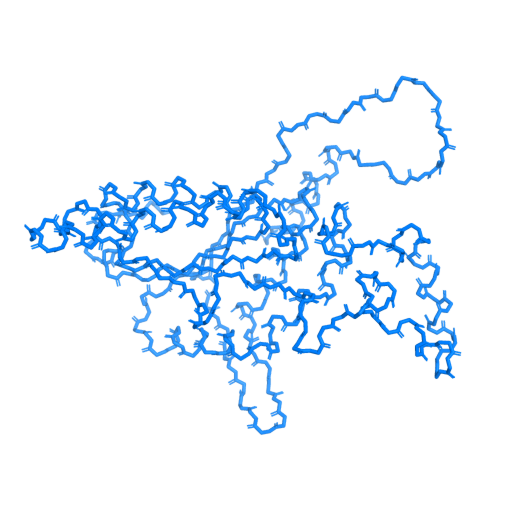1 202 ? 0.624 -8.705 -7.475 1.00 89.19 202 PRO A C 1
ATOM 1514 O O . PRO A 1 202 ? 0.681 -9.805 -6.920 1.00 89.19 202 PRO A O 1
ATOM 1517 N N . VAL A 1 203 ? 1.583 -7.785 -7.335 1.00 92.06 203 VAL A N 1
ATOM 1518 C CA . VAL A 1 203 ? 2.827 -8.005 -6.586 1.00 92.06 203 VAL A CA 1
ATOM 1519 C C . VAL A 1 203 ? 2.559 -8.067 -5.088 1.00 92.06 203 VAL A C 1
ATOM 1521 O O . VAL A 1 203 ? 2.961 -9.027 -4.440 1.00 92.06 203 VAL A O 1
ATOM 1524 N N . VAL A 1 204 ? 1.811 -7.103 -4.553 1.00 94.00 204 VAL A N 1
ATOM 1525 C CA . VAL A 1 204 ? 1.416 -7.022 -3.142 1.00 94.00 204 VAL A CA 1
ATOM 1526 C C . VAL A 1 204 ? 0.578 -8.234 -2.747 1.00 94.00 204 VAL A C 1
ATOM 1528 O O . VAL A 1 204 ? 0.864 -8.879 -1.740 1.00 94.00 204 VAL A O 1
ATOM 1531 N N . GLY A 1 205 ? -0.424 -8.600 -3.554 1.00 92.62 205 GLY A N 1
ATOM 1532 C CA . GLY A 1 205 ? -1.255 -9.775 -3.278 1.00 92.62 205 GLY A CA 1
ATOM 1533 C C . GLY A 1 205 ? -0.441 -11.071 -3.259 1.00 92.62 205 GLY A C 1
ATOM 1534 O O . GLY A 1 205 ? -0.630 -11.924 -2.388 1.00 92.62 205 GLY A O 1
ATOM 1535 N N . ARG A 1 206 ? 0.513 -11.207 -4.188 1.00 92.56 206 ARG A N 1
ATOM 1536 C CA . ARG A 1 206 ? 1.449 -12.335 -4.234 1.00 92.56 206 ARG A CA 1
ATOM 1537 C C . ARG A 1 206 ? 2.402 -12.322 -3.033 1.00 92.56 206 ARG A C 1
ATOM 1539 O O . ARG A 1 206 ? 2.572 -13.359 -2.403 1.00 92.56 206 ARG A O 1
ATOM 1546 N N . ALA A 1 207 ? 2.969 -11.169 -2.685 1.00 93.75 207 ALA A N 1
ATOM 1547 C CA . ALA A 1 207 ? 3.861 -10.993 -1.541 1.00 93.75 207 ALA A CA 1
ATOM 1548 C C . ALA A 1 207 ? 3.193 -11.383 -0.225 1.00 93.75 207 ALA A C 1
ATOM 1550 O O . ALA A 1 207 ? 3.747 -12.179 0.529 1.00 93.75 207 ALA A O 1
ATOM 1551 N N . LEU A 1 208 ? 1.973 -10.903 0.016 1.00 94.81 208 LEU A N 1
ATOM 1552 C CA . LEU A 1 208 ? 1.213 -11.233 1.220 1.00 94.81 208 LEU A CA 1
ATOM 1553 C C . LEU A 1 208 ? 0.899 -12.726 1.318 1.00 94.81 208 LEU A C 1
ATOM 1555 O O . LEU A 1 208 ? 0.947 -13.280 2.410 1.00 94.81 208 LEU A O 1
ATOM 1559 N N . ARG A 1 209 ? 0.586 -13.386 0.200 1.00 93.88 209 ARG A N 1
ATOM 1560 C CA . ARG A 1 209 ? 0.250 -14.817 0.180 1.00 93.88 209 ARG A CA 1
ATOM 1561 C C . ARG A 1 209 ? 1.473 -15.716 0.344 1.00 93.88 209 ARG A C 1
ATOM 1563 O O . ARG A 1 209 ? 1.405 -16.719 1.049 1.00 93.88 209 ARG A O 1
ATOM 1570 N N . ASP A 1 210 ? 2.559 -15.385 -0.337 1.00 93.69 210 ASP A N 1
ATOM 1571 C CA . ASP A 1 210 ? 3.745 -16.237 -0.400 1.00 93.69 210 ASP A CA 1
ATOM 1572 C C . ASP A 1 210 ? 4.699 -15.972 0.781 1.00 93.69 210 ASP A C 1
ATOM 1574 O O . ASP A 1 210 ? 5.430 -16.870 1.186 1.00 93.69 210 ASP A O 1
ATOM 1578 N N . GLY A 1 211 ? 4.676 -14.766 1.358 1.00 93.38 211 GLY A N 1
ATOM 1579 C CA . GLY A 1 211 ? 5.506 -14.379 2.497 1.00 93.38 211 GLY A CA 1
ATOM 1580 C C . GLY A 1 211 ? 6.912 -13.899 2.127 1.00 93.38 211 GLY A C 1
ATOM 1581 O O . GLY A 1 211 ? 7.170 -13.464 0.998 1.00 93.38 211 GLY A O 1
ATOM 1582 N N . VAL A 1 212 ? 7.824 -13.968 3.097 1.00 92.25 212 VAL A N 1
ATOM 1583 C CA . VAL A 1 212 ? 9.240 -13.598 2.948 1.00 92.25 212 VAL A CA 1
ATOM 1584 C C . VAL A 1 212 ? 10.073 -14.866 2.827 1.00 92.25 212 VAL A C 1
ATOM 1586 O O . VAL A 1 212 ? 9.969 -15.773 3.655 1.00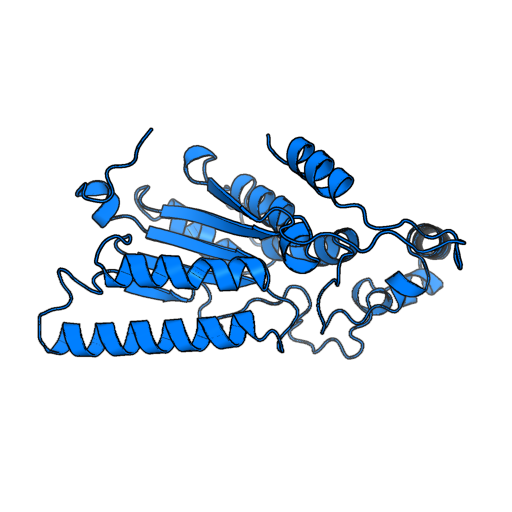 92.25 212 VAL A O 1
ATOM 1589 N N . GLN A 1 213 ? 10.887 -14.922 1.776 1.00 86.38 213 GLN A N 1
ATOM 1590 C CA . GLN A 1 213 ? 11.778 -16.046 1.509 1.00 86.38 213 GLN A CA 1
ATOM 1591 C C . GLN A 1 213 ? 12.982 -16.029 2.460 1.00 86.38 213 GLN A C 1
ATOM 1593 O O . GLN A 1 213 ? 13.380 -14.953 2.912 1.00 86.38 213 GLN A O 1
ATOM 1598 N N . PRO A 1 214 ? 13.573 -17.195 2.768 1.00 82.56 214 PRO A N 1
ATOM 1599 C CA . PRO A 1 214 ? 14.760 -17.249 3.609 1.00 82.56 214 PRO A CA 1
ATOM 1600 C C . PRO A 1 214 ? 15.927 -16.513 2.936 1.00 82.56 214 PRO A C 1
ATOM 1602 O O . PRO A 1 214 ? 16.149 -16.650 1.732 1.00 82.56 214 PRO A O 1
ATOM 1605 N N . ARG A 1 215 ? 16.682 -15.748 3.728 1.00 79.38 215 ARG A N 1
ATOM 1606 C CA . ARG A 1 215 ? 17.923 -15.077 3.309 1.00 79.38 215 ARG A CA 1
ATOM 1607 C C . ARG A 1 215 ? 19.067 -15.487 4.240 1.00 79.38 215 ARG A C 1
ATOM 1609 O O . ARG A 1 215 ? 18.797 -15.930 5.358 1.00 79.38 215 ARG A O 1
ATOM 1616 N N . PRO A 1 216 ? 20.340 -15.346 3.832 1.00 75.94 216 PRO A N 1
ATOM 1617 C CA . PRO A 1 216 ? 21.464 -15.563 4.739 1.00 75.94 216 PRO A CA 1
ATOM 1618 C C . PRO A 1 216 ? 21.285 -14.741 6.028 1.00 75.94 216 PRO A C 1
ATOM 1620 O O . PRO A 1 216 ? 21.183 -13.520 5.976 1.00 75.94 216 PRO A O 1
ATOM 1623 N N . GLY A 1 217 ? 21.182 -15.417 7.177 1.00 73.56 217 GLY A N 1
ATOM 1624 C CA . GLY A 1 217 ? 20.969 -14.776 8.482 1.00 73.56 217 GLY A CA 1
ATOM 1625 C C . GLY A 1 217 ? 19.513 -14.474 8.873 1.00 73.56 217 GLY A C 1
ATOM 1626 O O . GLY A 1 217 ? 19.292 -13.991 9.979 1.00 73.56 217 GLY A O 1
ATOM 1627 N N . ALA A 1 218 ? 18.513 -14.786 8.037 1.00 77.94 218 ALA A N 1
ATOM 1628 C CA . ALA A 1 218 ? 17.097 -14.564 8.348 1.00 77.94 218 ALA A CA 1
ATOM 1629 C C . ALA A 1 218 ? 16.209 -15.753 7.939 1.00 77.94 218 ALA A C 1
ATOM 1631 O O . ALA A 1 218 ? 16.263 -16.248 6.811 1.00 77.94 218 ALA A O 1
ATOM 1632 N N . SER A 1 219 ? 15.353 -16.198 8.863 1.00 83.62 219 SER A N 1
ATOM 1633 C CA . SER A 1 219 ? 14.394 -17.282 8.610 1.00 83.62 219 SER A CA 1
ATOM 1634 C C . SER A 1 219 ? 13.246 -16.831 7.706 1.00 83.62 219 SER A C 1
ATOM 1636 O O . SER A 1 219 ? 12.858 -15.664 7.705 1.00 83.62 219 SER A O 1
ATOM 1638 N N . ALA A 1 220 ? 12.670 -17.778 6.965 1.00 90.81 220 ALA A N 1
ATOM 1639 C CA . ALA A 1 220 ? 11.479 -17.532 6.160 1.00 90.81 220 ALA A CA 1
ATOM 1640 C C . ALA A 1 220 ? 10.280 -17.139 7.040 1.00 90.81 220 ALA A C 1
ATOM 1642 O O . ALA A 1 220 ? 10.090 -17.687 8.128 1.00 90.81 220 ALA A O 1
ATOM 1643 N N . ILE A 1 221 ? 9.426 -16.249 6.532 1.00 92.38 221 ILE A N 1
ATOM 1644 C CA . ILE A 1 221 ? 8.169 -15.870 7.186 1.00 92.38 221 ILE A CA 1
ATOM 1645 C C . ILE A 1 221 ? 7.029 -16.280 6.270 1.00 92.38 221 ILE A C 1
ATOM 1647 O O . ILE A 1 221 ? 6.926 -15.811 5.137 1.00 92.38 221 ILE A O 1
ATOM 1651 N N . ARG A 1 222 ? 6.149 -17.151 6.766 1.00 93.00 222 ARG A N 1
ATOM 1652 C CA . ARG A 1 222 ? 4.983 -17.619 6.011 1.00 93.00 222 ARG A CA 1
ATOM 1653 C C . ARG A 1 222 ? 4.089 -16.437 5.617 1.00 93.00 222 ARG A C 1
ATOM 1655 O O . ARG A 1 222 ? 3.892 -15.516 6.404 1.00 93.00 222 ARG A O 1
ATOM 1662 N N . GLY A 1 223 ? 3.490 -16.484 4.432 1.00 93.62 223 GLY A N 1
ATOM 1663 C CA . GLY A 1 223 ? 2.452 -15.526 4.057 1.00 93.62 223 GLY A CA 1
ATOM 1664 C C . GLY A 1 223 ? 1.125 -15.725 4.802 1.00 93.62 223 GLY A C 1
ATOM 1665 O O . GLY A 1 223 ? 0.907 -16.699 5.531 1.00 93.62 223 GLY A O 1
ATOM 1666 N N . ALA A 1 224 ? 0.212 -14.783 4.604 1.00 92.69 224 ALA A N 1
ATOM 1667 C CA . ALA A 1 224 ? -1.134 -14.812 5.148 1.00 92.69 224 ALA A CA 1
ATOM 1668 C C . ALA A 1 224 ? -2.050 -15.778 4.377 1.00 92.69 224 ALA A C 1
ATOM 1670 O O . ALA A 1 224 ? -1.905 -16.014 3.175 1.00 92.69 224 ALA A O 1
ATOM 1671 N N . ALA A 1 225 ? -3.038 -16.339 5.078 1.00 91.62 225 ALA A N 1
ATOM 1672 C CA . ALA A 1 225 ? -4.012 -17.239 4.468 1.00 91.62 225 ALA A CA 1
ATOM 1673 C C . ALA A 1 225 ? -4.896 -16.483 3.462 1.00 91.62 225 ALA A C 1
ATOM 1675 O O . ALA A 1 225 ? -5.312 -15.361 3.736 1.00 91.62 225 ALA A O 1
ATOM 1676 N N . ARG A 1 226 ? -5.272 -17.115 2.338 1.00 89.62 226 ARG A N 1
ATOM 1677 C CA . ARG A 1 226 ? -6.097 -16.476 1.284 1.00 89.62 226 ARG A CA 1
ATOM 1678 C C . ARG A 1 226 ? -7.409 -15.890 1.821 1.00 89.62 226 ARG A C 1
ATOM 1680 O O . ARG A 1 226 ? -7.808 -14.819 1.394 1.00 89.62 226 ARG A O 1
ATOM 1687 N N . ALA A 1 227 ? -8.029 -16.538 2.810 1.00 88.69 227 ALA A N 1
ATOM 1688 C CA . ALA A 1 227 ? -9.247 -16.052 3.467 1.00 88.69 227 ALA A CA 1
ATOM 1689 C C . ALA A 1 227 ? -9.061 -14.738 4.262 1.00 88.69 227 ALA A C 1
ATOM 1691 O O . ALA A 1 227 ? -10.039 -14.136 4.697 1.00 88.69 227 ALA A O 1
ATOM 1692 N N . ARG A 1 228 ? -7.814 -14.306 4.483 1.00 91.38 228 ARG A N 1
ATOM 1693 C CA . ARG A 1 228 ? -7.439 -13.052 5.154 1.00 91.38 228 ARG A CA 1
ATOM 1694 C C . ARG A 1 228 ? -6.999 -11.966 4.183 1.00 91.38 228 ARG A C 1
ATOM 1696 O O . ARG A 1 228 ? -6.575 -10.909 4.638 1.00 91.38 228 ARG A O 1
ATOM 1703 N N . LEU A 1 229 ? -7.077 -12.226 2.881 1.00 93.56 229 LEU A N 1
ATOM 1704 C CA . LEU A 1 229 ? -6.672 -11.302 1.833 1.00 93.56 229 LEU A CA 1
ATOM 1705 C C . LEU A 1 229 ? -7.911 -10.838 1.070 1.00 93.56 229 LEU A C 1
ATOM 1707 O O . LEU A 1 229 ? -8.663 -11.652 0.538 1.00 93.56 229 LEU A O 1
ATOM 1711 N N . GLY A 1 230 ? -8.109 -9.529 1.009 1.00 93.94 230 GLY A N 1
ATOM 1712 C CA . GLY A 1 230 ? -9.113 -8.886 0.172 1.00 93.94 230 GLY A CA 1
ATOM 1713 C C . GLY A 1 230 ? -8.479 -7.837 -0.730 1.00 93.94 230 GLY A C 1
ATOM 1714 O O . GLY A 1 230 ? -7.402 -7.313 -0.437 1.00 93.94 230 GLY A O 1
ATOM 1715 N N . ALA A 1 231 ? -9.151 -7.517 -1.831 1.00 93.50 231 ALA A N 1
ATOM 1716 C CA . ALA A 1 231 ? -8.766 -6.391 -2.662 1.00 93.50 231 ALA A CA 1
ATOM 1717 C C . ALA A 1 231 ? -9.986 -5.698 -3.277 1.00 93.50 231 ALA A C 1
ATOM 1719 O O . ALA A 1 231 ? -10.974 -6.352 -3.609 1.00 93.50 231 ALA A O 1
ATOM 1720 N N . ALA A 1 232 ? -9.889 -4.383 -3.464 1.00 92.88 232 ALA A N 1
ATOM 1721 C CA . ALA A 1 232 ? -10.792 -3.593 -4.290 1.00 92.88 232 ALA A CA 1
ATOM 1722 C C . ALA A 1 232 ? -10.044 -3.078 -5.524 1.00 92.88 232 ALA A C 1
ATOM 1724 O O . ALA A 1 232 ? -9.036 -2.374 -5.416 1.00 92.88 232 ALA A O 1
ATOM 1725 N N . LEU A 1 233 ? -10.563 -3.423 -6.701 1.00 91.31 233 LEU A N 1
ATOM 1726 C CA . LEU A 1 233 ? -10.007 -3.029 -7.989 1.00 91.31 233 LEU A CA 1
ATOM 1727 C C . LEU A 1 233 ? -10.860 -1.911 -8.581 1.00 91.31 233 LEU A C 1
ATOM 1729 O O . LEU A 1 233 ? -12.027 -2.121 -8.907 1.00 91.31 233 LEU A O 1
ATOM 1733 N N . LEU A 1 234 ? -10.281 -0.723 -8.737 1.00 90.19 234 LEU A N 1
ATOM 1734 C CA . LEU A 1 234 ? -10.934 0.360 -9.460 1.00 90.19 234 LEU A CA 1
ATOM 1735 C C . LEU A 1 234 ? -10.744 0.128 -10.959 1.00 90.19 234 LEU A C 1
ATOM 1737 O O . LEU A 1 234 ? -9.616 0.119 -11.463 1.00 90.19 234 LEU A O 1
ATOM 1741 N N . LEU A 1 235 ? -11.865 -0.037 -11.655 1.00 87.88 235 LEU A N 1
ATOM 1742 C CA . LEU A 1 235 ? -11.933 -0.133 -13.109 1.00 87.88 235 LEU A CA 1
ATOM 1743 C C . LEU A 1 235 ? -11.950 1.266 -13.748 1.00 87.88 235 LEU A C 1
ATOM 1745 O O . LEU A 1 235 ? -12.301 2.238 -13.068 1.00 87.88 235 LEU A O 1
ATOM 1749 N N . PRO A 1 236 ? -11.552 1.394 -15.029 1.00 82.06 236 PRO A N 1
ATOM 1750 C CA . PRO A 1 236 ? -11.604 2.673 -15.726 1.00 82.06 236 PRO A CA 1
ATOM 1751 C C . PRO A 1 236 ? -13.006 3.285 -15.643 1.00 82.06 236 PRO A C 1
ATOM 1753 O O . PRO A 1 236 ? -13.996 2.621 -15.934 1.00 82.06 236 PRO A O 1
ATOM 1756 N N . TYR A 1 237 ? -13.076 4.557 -15.260 1.00 80.06 237 TYR A N 1
ATOM 1757 C CA . TYR A 1 237 ? -14.321 5.330 -15.150 1.00 80.06 237 TYR A CA 1
ATOM 1758 C C . TYR A 1 237 ? -14.374 6.499 -16.146 1.00 80.06 237 TYR A C 1
ATOM 1760 O O . TYR A 1 237 ? -15.252 7.353 -16.065 1.00 80.06 237 TYR A O 1
ATOM 1768 N N . PHE A 1 238 ? -13.407 6.562 -17.063 1.00 75.25 238 PHE A N 1
ATOM 1769 C CA . PHE A 1 238 ? -13.281 7.588 -18.093 1.00 75.25 238 PHE A CA 1
ATOM 1770 C C . PHE A 1 238 ? -13.286 6.947 -19.476 1.00 75.25 238 PHE A C 1
ATOM 1772 O O . PHE A 1 238 ? -12.846 5.810 -19.639 1.00 75.25 238 PHE A O 1
ATOM 1779 N N . THR A 1 239 ? -13.730 7.700 -20.478 1.00 70.38 239 THR A N 1
ATOM 1780 C CA . THR A 1 239 ? -13.636 7.311 -21.887 1.00 70.38 239 THR A CA 1
ATOM 1781 C C . THR A 1 239 ? -12.398 7.942 -22.499 1.00 70.38 239 THR A C 1
ATOM 1783 O O . THR A 1 239 ? -12.192 9.148 -22.364 1.00 70.38 239 THR A O 1
ATOM 1786 N N . LEU A 1 240 ? -11.556 7.140 -23.149 1.00 67.19 240 LEU A N 1
ATOM 1787 C CA . LEU A 1 240 ? -10.459 7.690 -23.938 1.00 67.19 240 LEU A CA 1
ATOM 1788 C C . LEU A 1 240 ? -11.033 8.311 -25.220 1.00 67.19 240 LEU A C 1
ATOM 1790 O O . LEU A 1 240 ? -11.895 7.688 -25.844 1.00 67.19 240 LEU A O 1
ATOM 1794 N N . PRO A 1 241 ? -10.597 9.520 -25.617 1.00 64.50 241 PRO A N 1
ATOM 1795 C CA . PRO A 1 241 ? -11.061 10.135 -26.852 1.00 64.50 241 PRO A CA 1
ATOM 1796 C C . PRO A 1 241 ? -10.829 9.204 -28.044 1.00 64.50 241 PRO A C 1
ATOM 1798 O O . PRO A 1 241 ? -9.725 8.685 -28.225 1.00 64.50 241 PRO A O 1
ATOM 1801 N N . THR A 1 242 ? -11.854 9.010 -28.874 1.00 60.31 242 THR A N 1
ATOM 1802 C CA . THR A 1 242 ? -11.687 8.353 -30.172 1.00 60.31 242 THR A CA 1
ATOM 1803 C C . THR A 1 242 ? -10.829 9.249 -31.067 1.00 60.31 242 THR A C 1
ATOM 1805 O O . THR A 1 242 ? -11.147 10.432 -31.204 1.00 60.31 242 THR A O 1
ATOM 1808 N N . PRO A 1 243 ? -9.744 8.739 -31.672 1.00 59.12 243 PRO A N 1
ATOM 1809 C CA . PRO A 1 243 ? -8.877 9.553 -32.515 1.00 59.12 243 PRO A CA 1
ATOM 1810 C C . PRO A 1 243 ? -9.643 10.116 -33.721 1.00 59.12 243 PRO A C 1
ATOM 1812 O O . PRO A 1 243 ? -10.206 9.353 -34.506 1.00 59.12 243 PRO A O 1
ATOM 1815 N N . ASN A 1 244 ? -9.615 11.436 -33.910 1.00 55.22 244 ASN A N 1
ATOM 1816 C CA . ASN A 1 244 ? -10.115 12.089 -35.121 1.00 55.22 244 ASN A CA 1
ATOM 1817 C C . ASN A 1 244 ? -9.103 11.917 -36.267 1.00 55.22 244 ASN A C 1
ATOM 1819 O O . ASN A 1 244 ? -8.365 12.846 -36.557 1.00 55.22 244 ASN A O 1
ATOM 1823 N N . GLY A 1 245 ? -9.064 10.742 -36.903 1.00 56.28 245 GLY A N 1
ATOM 1824 C CA . GLY A 1 245 ? -8.369 10.522 -38.181 1.00 56.28 245 GLY A CA 1
ATOM 1825 C C . GLY A 1 245 ? -6.825 10.581 -38.165 1.00 56.28 245 GLY A C 1
ATOM 1826 O O . GLY A 1 245 ? -6.213 11.540 -37.723 1.00 56.28 245 GLY A O 1
ATOM 1827 N N . ALA A 1 246 ? -6.216 9.549 -38.757 1.00 51.72 246 ALA A N 1
ATOM 1828 C CA . ALA A 1 246 ? -4.786 9.321 -39.033 1.00 51.72 246 ALA A CA 1
ATOM 1829 C C . ALA A 1 246 ? -3.832 9.033 -37.834 1.00 51.72 246 ALA A C 1
ATOM 1831 O O . ALA A 1 246 ? -3.864 9.701 -36.801 1.00 51.72 246 ALA A O 1
ATOM 1832 N N . PRO A 1 247 ? -2.971 7.994 -37.939 1.00 51.53 247 PRO A N 1
ATOM 1833 C CA . PRO A 1 247 ? -2.024 7.606 -36.898 1.00 51.53 247 PRO A CA 1
ATOM 1834 C C . PRO A 1 247 ? -0.689 8.343 -37.048 1.00 51.53 247 PRO A C 1
ATOM 1836 O O . PRO A 1 247 ? -0.083 8.279 -38.109 1.00 51.53 247 PRO A O 1
ATOM 1839 N N . ALA A 1 248 ? -0.207 8.994 -35.984 1.00 48.84 248 ALA A N 1
ATOM 1840 C CA . ALA A 1 248 ? 1.130 9.584 -36.014 1.00 48.84 248 ALA A CA 1
ATOM 1841 C C . ALA A 1 248 ? 2.243 8.535 -35.821 1.00 48.84 248 ALA A C 1
ATOM 1843 O O . ALA A 1 248 ? 3.154 8.513 -36.629 1.00 48.84 248 ALA A O 1
ATOM 1844 N N . ASP A 1 249 ? 2.159 7.601 -34.856 1.00 49.81 249 ASP A N 1
ATOM 1845 C CA . ASP A 1 249 ? 3.404 6.920 -34.425 1.00 49.81 249 ASP A CA 1
ATOM 1846 C C . ASP A 1 249 ? 3.359 5.390 -34.252 1.00 49.81 249 ASP A C 1
ATOM 1848 O O . ASP A 1 249 ? 4.252 4.828 -33.625 1.00 49.81 249 ASP A O 1
ATOM 1852 N N . GLY A 1 250 ? 2.340 4.675 -34.749 1.00 50.78 250 GLY A N 1
ATOM 1853 C CA . GLY A 1 250 ? 2.312 3.194 -34.715 1.00 50.78 250 GLY A CA 1
ATOM 1854 C C . GLY A 1 250 ? 2.405 2.536 -33.321 1.00 50.78 250 GLY A C 1
ATOM 1855 O O . GLY A 1 250 ? 2.476 1.315 -33.216 1.00 50.78 250 GLY A O 1
ATOM 1856 N N . GLY A 1 251 ? 2.408 3.325 -32.245 1.00 54.00 251 GLY A N 1
ATOM 1857 C CA . GLY A 1 251 ? 2.538 2.837 -30.882 1.00 54.00 251 GLY A CA 1
ATOM 1858 C C . GLY A 1 251 ? 1.258 2.164 -30.374 1.00 54.00 251 GLY A C 1
ATOM 1859 O O . GLY A 1 251 ? 0.158 2.518 -30.816 1.00 54.00 251 GLY A O 1
ATOM 1860 N N . PRO A 1 252 ? 1.376 1.226 -29.415 1.00 55.03 252 PRO A N 1
ATOM 1861 C CA . PRO A 1 252 ? 0.225 0.639 -28.740 1.00 55.03 252 PRO A CA 1
ATOM 1862 C C . PRO A 1 252 ? -0.638 1.746 -28.125 1.00 55.03 252 PRO A C 1
ATOM 1864 O O . PRO A 1 252 ? -0.149 2.583 -27.361 1.00 55.03 252 PRO A O 1
ATOM 1867 N N . ARG A 1 253 ? -1.925 1.765 -28.485 1.00 61.75 253 ARG A N 1
ATOM 1868 C CA . ARG A 1 253 ? -2.892 2.734 -27.968 1.00 61.75 253 ARG A CA 1
ATOM 1869 C C . ARG A 1 253 ? -3.602 2.143 -26.753 1.00 61.75 253 ARG A C 1
ATOM 1871 O O . ARG A 1 253 ? -4.059 1.004 -26.826 1.00 61.75 253 ARG A O 1
ATOM 1878 N N . PRO A 1 254 ? -3.707 2.885 -25.641 1.00 58.28 254 PRO A N 1
ATOM 1879 C CA . PRO A 1 254 ? -4.542 2.449 -24.538 1.00 58.28 254 PRO A CA 1
ATOM 1880 C C . PRO A 1 254 ? -6.003 2.433 -25.007 1.00 58.28 254 PRO A C 1
ATOM 1882 O O . PRO A 1 254 ? -6.497 3.421 -25.543 1.00 58.28 254 PRO A O 1
ATOM 1885 N N . GLU A 1 255 ? -6.687 1.311 -24.808 1.00 63.25 255 GLU A N 1
ATOM 1886 C CA . GLU A 1 255 ? -8.124 1.169 -25.042 1.00 63.25 255 GLU A CA 1
ATOM 1887 C C . GLU A 1 255 ? -8.801 0.696 -23.764 1.00 63.25 255 GLU A C 1
ATOM 1889 O O . GLU A 1 255 ? -8.333 -0.222 -23.087 1.00 63.25 255 GLU A O 1
ATOM 1894 N N . ASN A 1 256 ? -9.951 1.291 -23.455 1.00 62.94 256 ASN A N 1
ATOM 1895 C CA . ASN A 1 256 ? -10.716 0.969 -22.253 1.00 62.94 256 ASN A CA 1
ATOM 1896 C C . ASN A 1 256 ? -11.103 -0.514 -22.160 1.00 62.94 256 ASN A C 1
ATOM 1898 O O . ASN A 1 256 ? -11.038 -1.096 -21.077 1.00 62.94 256 ASN A O 1
ATOM 1902 N N . ALA A 1 257 ? -11.466 -1.128 -23.290 1.00 64.88 257 ALA A N 1
ATOM 1903 C CA . ALA A 1 257 ? -11.865 -2.533 -23.357 1.00 64.88 257 ALA A CA 1
ATOM 1904 C C . ALA A 1 257 ? -10.721 -3.487 -22.968 1.00 64.88 257 ALA A C 1
ATOM 1906 O O . ALA A 1 257 ? -10.949 -4.489 -22.289 1.00 64.88 257 ALA A O 1
ATOM 1907 N N . LEU A 1 258 ? -9.476 -3.144 -23.318 1.00 63.97 258 LEU A N 1
ATOM 1908 C CA . LEU A 1 258 ? -8.303 -3.958 -22.993 1.00 63.97 258 LEU A CA 1
ATOM 1909 C C . LEU A 1 258 ? -8.024 -3.992 -21.484 1.00 63.97 258 LEU A C 1
ATOM 1911 O O . LEU A 1 258 ? -7.633 -5.032 -20.958 1.00 63.97 258 LEU A O 1
ATOM 1915 N N . PHE A 1 259 ? -8.286 -2.902 -20.752 1.00 63.88 259 PHE A N 1
ATOM 1916 C CA . PHE A 1 259 ? -8.142 -2.899 -19.290 1.00 63.88 259 PHE A CA 1
ATOM 1917 C C . PHE A 1 259 ? -9.118 -3.865 -18.607 1.00 63.88 259 PHE A C 1
ATOM 1919 O O . PHE A 1 259 ? -8.733 -4.539 -17.652 1.00 63.88 259 PHE A O 1
ATOM 1926 N N . ALA A 1 260 ? -10.360 -3.958 -19.093 1.00 61.88 260 ALA A N 1
ATOM 1927 C CA . ALA A 1 260 ? -11.356 -4.879 -18.546 1.00 61.88 260 ALA A CA 1
ATOM 1928 C C . ALA A 1 260 ? -10.968 -6.349 -18.791 1.00 61.88 260 ALA A C 1
ATOM 1930 O O . ALA A 1 260 ? -11.036 -7.161 -17.868 1.00 61.88 260 ALA A O 1
ATOM 1931 N N . HIS A 1 261 ? -10.484 -6.676 -19.995 1.00 61.72 261 HIS A N 1
ATOM 1932 C CA . HIS A 1 261 ? -9.973 -8.014 -20.306 1.00 61.72 261 HIS A CA 1
ATOM 1933 C C . HIS A 1 261 ? -8.754 -8.392 -19.452 1.00 61.72 261 HIS A C 1
ATOM 1935 O O . HIS A 1 261 ? -8.710 -9.491 -18.898 1.00 61.72 261 HIS A O 1
ATOM 1941 N N . ASN A 1 262 ? -7.805 -7.471 -19.269 1.00 58.50 262 ASN A N 1
ATOM 1942 C CA . ASN A 1 262 ? -6.624 -7.708 -18.435 1.00 58.50 262 ASN A CA 1
ATOM 1943 C C . ASN A 1 262 ? -6.980 -7.887 -16.950 1.00 58.50 262 ASN A C 1
ATOM 1945 O O . ASN A 1 262 ? -6.383 -8.717 -16.268 1.00 58.50 262 ASN A O 1
ATOM 1949 N N . ALA A 1 263 ? -7.974 -7.148 -16.446 1.00 56.00 263 ALA A N 1
ATOM 1950 C CA . ALA A 1 263 ? -8.452 -7.299 -15.073 1.00 56.00 263 ALA A CA 1
ATOM 1951 C C . ALA A 1 263 ? -9.118 -8.664 -14.834 1.00 56.00 263 ALA A C 1
ATOM 1953 O O . ALA A 1 263 ? -8.900 -9.264 -13.783 1.00 56.00 263 ALA A O 1
ATOM 1954 N N . ALA A 1 264 ? -9.875 -9.179 -15.809 1.00 59.94 264 ALA A N 1
ATOM 1955 C CA . ALA A 1 264 ? -10.496 -10.500 -15.719 1.00 59.94 264 ALA A CA 1
ATOM 1956 C C . ALA A 1 264 ? -9.456 -11.631 -15.622 1.00 59.94 264 ALA A C 1
ATOM 1958 O O . ALA A 1 264 ? -9.646 -12.554 -14.841 1.00 59.94 264 ALA A O 1
ATOM 1959 N N . GLY A 1 265 ? -8.334 -11.532 -16.345 1.00 55.50 265 GLY A N 1
ATOM 1960 C CA . GLY A 1 265 ? -7.235 -12.506 -16.252 1.00 55.50 265 GLY A CA 1
ATOM 1961 C C . GLY A 1 265 ? -6.385 -12.400 -14.977 1.00 55.50 265 GLY A C 1
ATOM 1962 O O . GLY A 1 265 ? -5.646 -13.326 -14.653 1.00 55.50 265 GLY A O 1
ATOM 1963 N N . ALA A 1 266 ? -6.464 -11.277 -14.255 1.00 43.56 266 ALA A N 1
ATOM 1964 C CA . ALA A 1 266 ? -5.735 -11.046 -13.004 1.00 43.56 266 ALA A CA 1
ATOM 1965 C C . ALA A 1 266 ? -6.524 -11.462 -11.748 1.00 43.56 266 ALA A C 1
ATOM 1967 O O . ALA A 1 266 ? -5.948 -11.546 -10.658 1.00 43.56 266 ALA A O 1
ATOM 1968 N N . LEU A 1 267 ? -7.829 -11.704 -11.886 1.00 43.22 267 LEU A N 1
ATOM 1969 C CA . LEU A 1 267 ? -8.673 -12.265 -10.839 1.00 43.22 267 LEU A CA 1
ATOM 1970 C C . LEU A 1 267 ? -8.564 -13.805 -10.885 1.00 43.22 267 LEU A C 1
ATOM 1972 O O . LEU A 1 267 ? -8.625 -14.369 -11.974 1.00 43.22 267 LEU A O 1
ATOM 1976 N N . PRO A 1 268 ? -8.319 -14.472 -9.742 1.00 45.56 268 PRO A N 1
ATOM 1977 C CA . PRO A 1 268 ? -8.121 -15.921 -9.675 1.00 45.56 268 PRO A CA 1
ATOM 1978 C C . PRO A 1 268 ? -9.371 -16.733 -10.022 1.00 45.56 268 PRO A C 1
ATOM 1980 O O . PRO A 1 268 ? -10.492 -16.223 -9.797 1.00 45.56 268 PRO A O 1
#

Secondary structure (DSSP, 8-state):
----TTSTTGGG-EEEEEEEHHHHHHHHHHHHHHHHTT-S-SEEEEEEE-S-TT-HHHHHHHHHHHHHHHHHHHHHHTT-TTSTT-SEEEESSSS-SEE-TT--TT--S--BHHHHTTHHHHHHH-HHHHHHHHHHS-HHHHT-BGGG--TT-HHHHHHHHGGGGT-HHHHHHHHHHHHSSS-EEEEEEEESSSHHHHHHHHHHHHHHHH-BPPBTTB--BPPPPGGGEEEEEEPP-SPPPPP-S--SS-PPPP-HHHHHHHHHHH--

Sequence (268 aa):
MSANLLSADYRQRTLVYLALGGSGARALEPLLHLCALGLGPAQLRVLLVDPDQGNAAVTRVGRVLDQYRAARERLADAGAASSFFRTEVVDALPDSRVWSPIADDGYMPDTRFAAGVDRQVMDADAPELGVLFDLLNSRRVREMDLAMGFRGVPSVGTVFMNRLRDESFFAQLLSQYHGAAGATVFFAAGSVFGGTGAAALPVVGRALRDGVQPRPGASAIRGAARARLGAALLLPYFTLPTPNGAPADGGPRPENALFAHNAAGALP

pLDDT: mean 84.32, std 13.48, range [40.5, 97.75]